Protein AF-A0A1Y1KZ39-F1 (afdb_monomer_lite)

Radius of gyration: 50.08 Å; chains: 1; bounding box: 81×72×145 Å

Organism: Photinus pyralis (NCBI:txid7054)

Foldseek 3Di:
DVVLVVVCPVVCLLQVQFQLLSCLVSVVVCCCPPPPPNVQFKAQDDWDDDPNDTDGQEIEGEADQQSLQQNCQSQVQAANPVVRDGSCCQQQVPDPGSQSSVQQQQPCDCPRHDVHHYHHDPDDDDPRHHHDDDHGAHCCHPDPSRHHDCSSPVVNDDDDDDDDDDDFDDDPPHGPVVVVVVVVVVVVVVVVVCVVVVVVVVVVVVVVVVVVVVVVVVVVPDDDDDDDDDDDDPPDDPDPDPDDPVVVVVVVVVVVD

Structure (mmCIF, N/CA/C/O backbone):
data_AF-A0A1Y1KZ39-F1
#
_entry.id   AF-A0A1Y1KZ39-F1
#
loop_
_atom_site.group_PDB
_atom_site.id
_atom_site.type_symbol
_atom_site.label_atom_id
_atom_site.label_alt_id
_atom_site.label_comp_id
_atom_site.label_asym_id
_atom_site.label_entity_id
_atom_site.label_seq_id
_atom_site.pdbx_PDB_ins_code
_atom_site.Cartn_x
_atom_site.Cartn_y
_atom_site.Cartn_z
_atom_site.occupancy
_atom_site.B_iso_or_equiv
_atom_site.auth_seq_id
_atom_site.auth_comp_id
_atom_site.auth_asym_id
_atom_site.auth_atom_id
_atom_site.pdbx_PDB_model_num
ATOM 1 N N . VAL A 1 1 ? -20.017 -12.036 12.921 1.00 85.50 1 VAL A N 1
ATOM 2 C CA . VAL A 1 1 ? -19.282 -12.811 11.884 1.00 85.50 1 VAL A CA 1
ATOM 3 C C . VAL A 1 1 ? -19.897 -12.681 10.490 1.00 85.50 1 VAL A C 1
ATOM 5 O O . VAL A 1 1 ? -19.183 -12.253 9.597 1.00 85.50 1 VAL A O 1
ATOM 8 N N . GLN A 1 2 ? -21.184 -13.001 10.274 1.00 91.75 2 GLN A N 1
ATOM 9 C CA . GLN A 1 2 ? -21.801 -12.916 8.932 1.00 91.75 2 GLN A CA 1
ATOM 10 C C . GLN A 1 2 ? -21.721 -11.509 8.315 1.00 91.75 2 GLN A C 1
ATOM 12 O O . GLN A 1 2 ? -21.277 -11.380 7.180 1.00 91.75 2 GLN A O 1
ATOM 17 N N . SER A 1 3 ? -22.053 -10.464 9.083 1.00 90.88 3 SER A N 1
ATOM 18 C CA . SER A 1 3 ? -21.951 -9.071 8.623 1.00 90.88 3 SER A CA 1
ATOM 19 C C . SER A 1 3 ? -20.519 -8.702 8.235 1.00 90.88 3 SER A C 1
ATOM 21 O O . SER A 1 3 ? -20.294 -8.242 7.127 1.00 90.88 3 SER A O 1
ATOM 23 N N . LEU A 1 4 ? -19.534 -9.021 9.086 1.00 90.00 4 LEU A N 1
ATOM 24 C CA . LEU A 1 4 ? -18.120 -8.758 8.792 1.00 90.00 4 LEU A CA 1
ATOM 25 C C . LEU A 1 4 ? -17.659 -9.437 7.490 1.00 90.00 4 LEU A C 1
ATOM 27 O O . LEU A 1 4 ? -16.958 -8.828 6.693 1.00 90.00 4 LEU A O 1
ATOM 31 N N . LYS A 1 5 ? -18.083 -10.683 7.241 1.00 91.81 5 LYS A N 1
ATOM 32 C CA . LYS A 1 5 ? -17.772 -11.389 5.989 1.00 91.81 5 LYS A CA 1
ATOM 33 C C . LYS A 1 5 ? -18.361 -10.681 4.763 1.00 91.81 5 LYS A C 1
ATOM 35 O O . LYS A 1 5 ? -17.717 -10.676 3.719 1.00 91.81 5 LYS A O 1
ATOM 40 N N . SER A 1 6 ? -19.566 -10.125 4.887 1.00 91.31 6 SER A N 1
ATOM 41 C CA . SER A 1 6 ? -20.213 -9.355 3.820 1.00 91.31 6 SER A CA 1
ATOM 42 C C . SER A 1 6 ? -19.440 -8.069 3.522 1.00 91.31 6 SER A C 1
ATOM 44 O O . SER A 1 6 ? -19.091 -7.830 2.370 1.00 91.31 6 SER A O 1
ATOM 46 N N . GLU A 1 7 ? -19.094 -7.296 4.556 1.00 89.12 7 GLU A N 1
ATOM 47 C CA . GLU A 1 7 ? -18.364 -6.026 4.407 1.00 89.12 7 GLU A CA 1
ATOM 48 C C . GLU A 1 7 ? -16.944 -6.222 3.856 1.00 89.12 7 GLU A 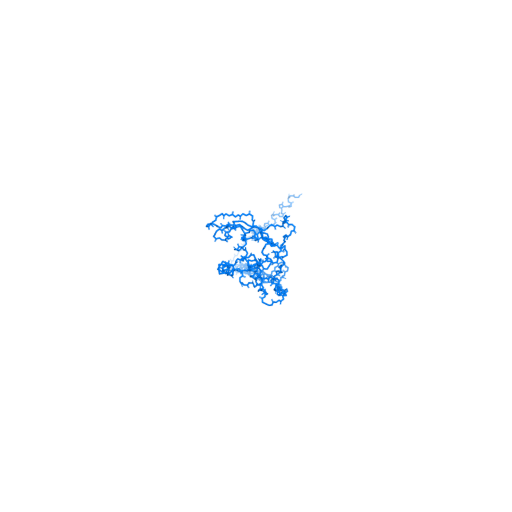C 1
ATOM 50 O O . GLU A 1 7 ? -16.489 -5.473 2.995 1.00 89.12 7 GLU A O 1
ATOM 55 N N . LEU A 1 8 ? -16.252 -7.291 4.270 1.00 91.00 8 LEU A N 1
ATOM 56 C CA . LEU A 1 8 ? -14.929 -7.643 3.740 1.00 91.00 8 LEU A CA 1
ATOM 57 C C . LEU A 1 8 ? -14.970 -8.204 2.306 1.00 91.00 8 LEU A C 1
ATOM 59 O O . LEU A 1 8 ? -13.914 -8.413 1.702 1.00 91.00 8 LEU A O 1
ATOM 63 N N . GLY A 1 9 ? -16.158 -8.426 1.735 1.00 91.38 9 GLY A N 1
ATOM 64 C CA . GLY A 1 9 ? -16.331 -8.882 0.358 1.00 91.38 9 GLY A CA 1
ATOM 65 C C . GLY A 1 9 ? -15.755 -7.899 -0.661 1.00 91.38 9 GLY A C 1
ATOM 66 O O . GLY A 1 9 ? -14.992 -8.310 -1.534 1.00 91.38 9 GLY A O 1
ATOM 67 N N . THR A 1 10 ? -16.047 -6.603 -0.517 1.00 89.50 10 THR A N 1
ATOM 68 C CA . THR A 1 10 ? -15.546 -5.565 -1.431 1.00 89.50 10 THR A CA 1
ATOM 69 C C . THR A 1 10 ? -14.019 -5.440 -1.364 1.00 89.50 10 THR A C 1
ATOM 71 O O . THR A 1 10 ? -13.383 -5.630 -2.404 1.00 89.50 10 THR A O 1
ATOM 74 N N . PRO A 1 11 ? -13.380 -5.253 -0.188 1.00 90.38 11 PRO A N 1
ATOM 75 C CA . PRO A 1 11 ? -11.921 -5.287 -0.081 1.00 90.38 11 PRO A CA 1
ATOM 76 C C . PRO A 1 11 ? -11.300 -6.560 -0.664 1.00 90.38 11 PRO A C 1
ATOM 78 O O . PRO A 1 11 ? -10.315 -6.474 -1.389 1.00 90.38 11 PRO A O 1
ATOM 81 N N . ASN A 1 12 ? -11.898 -7.740 -0.449 1.00 92.50 12 ASN A N 1
ATOM 82 C CA . ASN A 1 12 ? -11.379 -8.994 -1.009 1.00 92.50 12 ASN A CA 1
ATOM 83 C C . ASN A 1 12 ? -11.240 -8.958 -2.538 1.00 92.50 12 ASN A C 1
ATOM 85 O O . ASN A 1 12 ? -10.318 -9.562 -3.074 1.00 92.50 12 ASN A O 1
ATOM 89 N N . THR A 1 13 ? -12.142 -8.275 -3.246 1.00 91.50 13 THR A N 1
ATOM 90 C CA . THR A 1 13 ? -12.046 -8.141 -4.710 1.00 91.50 13 THR A CA 1
ATOM 91 C C . THR A 1 13 ? -10.913 -7.217 -5.153 1.00 91.50 13 THR A C 1
ATOM 93 O O . THR A 1 13 ? -10.387 -7.388 -6.250 1.00 91.50 13 THR A O 1
ATOM 96 N N . LEU A 1 14 ? -10.515 -6.270 -4.299 1.00 91.50 14 LEU A N 1
ATOM 97 C CA . LEU A 1 14 ? -9.507 -5.255 -4.600 1.00 91.50 14 LEU A CA 1
ATOM 98 C C . LEU A 1 14 ? -8.092 -5.721 -4.247 1.00 91.50 14 LEU A C 1
ATOM 100 O O . LEU A 1 14 ? -7.176 -5.526 -5.037 1.00 91.50 14 LEU A O 1
ATOM 104 N N . ILE A 1 15 ? -7.921 -6.344 -3.077 1.00 92.50 15 ILE A N 1
ATOM 105 C CA . ILE A 1 15 ? -6.613 -6.786 -2.555 1.00 92.50 15 ILE A CA 1
ATOM 106 C C . ILE A 1 15 ? -6.412 -8.304 -2.589 1.00 92.50 15 ILE A C 1
ATOM 108 O O . ILE A 1 15 ? -5.402 -8.814 -2.111 1.00 92.50 15 ILE A O 1
ATOM 112 N N . GLY A 1 16 ? -7.366 -9.052 -3.145 1.00 90.81 16 GLY A N 1
ATOM 113 C CA . GLY A 1 16 ? -7.333 -10.514 -3.152 1.00 90.81 16 GLY A CA 1
ATOM 114 C C . GLY A 1 16 ? -6.223 -11.136 -3.999 1.00 90.81 16 GLY A C 1
ATOM 115 O O . GLY A 1 16 ? -5.957 -12.323 -3.826 1.00 90.81 16 GLY A O 1
ATOM 116 N N . SER A 1 17 ? -5.574 -10.371 -4.884 1.00 91.69 17 SER A N 1
ATOM 117 C CA . SER A 1 17 ? -4.454 -10.852 -5.704 1.00 91.69 17 SER A CA 1
ATOM 118 C C . SER A 1 17 ? -3.171 -11.086 -4.899 1.00 91.69 17 SER A C 1
ATOM 120 O O . SER A 1 17 ? -2.376 -11.947 -5.267 1.00 91.69 17 SER A O 1
ATOM 122 N N . CYS A 1 18 ? -2.992 -10.372 -3.780 1.00 95.25 18 CYS A N 1
ATOM 123 C CA . CYS A 1 18 ? -1.837 -10.492 -2.892 1.00 95.25 18 CYS A CA 1
ATOM 124 C C . CYS A 1 18 ? -2.255 -11.113 -1.543 1.00 95.25 18 CYS A C 1
ATOM 126 O O . CYS A 1 18 ? -2.881 -10.440 -0.715 1.00 95.25 18 CYS A O 1
ATOM 128 N N . PRO A 1 19 ? -1.906 -12.391 -1.286 1.00 95.56 19 PRO A N 1
ATOM 129 C CA . PRO A 1 19 ? -2.325 -13.098 -0.077 1.00 95.56 19 PRO A CA 1
ATOM 130 C C . PRO A 1 19 ? -1.829 -12.473 1.235 1.00 95.56 19 PRO A C 1
ATOM 132 O O . PRO A 1 19 ? -2.600 -12.429 2.193 1.00 95.56 19 PRO A O 1
ATOM 135 N N . ALA A 1 20 ? -0.599 -11.944 1.291 1.00 96.38 20 ALA A N 1
ATOM 136 C CA . ALA A 1 20 ? -0.083 -11.240 2.473 1.00 96.38 20 ALA A CA 1
ATOM 137 C C . ALA A 1 20 ? -0.921 -10.003 2.823 1.00 96.38 20 ALA A C 1
ATOM 139 O O . ALA A 1 20 ? -1.386 -9.878 3.956 1.00 96.38 20 ALA A O 1
ATOM 140 N N . CYS A 1 21 ? -1.176 -9.133 1.838 1.00 95.75 21 CYS A N 1
ATOM 141 C CA . CYS A 1 21 ? -2.008 -7.942 2.021 1.00 95.75 21 CYS A CA 1
ATOM 142 C C . CYS A 1 21 ? -3.403 -8.314 2.530 1.00 95.75 21 CYS A C 1
ATOM 144 O O . CYS A 1 21 ? -3.873 -7.795 3.545 1.00 95.75 21 CYS A O 1
ATOM 146 N N . LYS A 1 22 ? -4.041 -9.289 1.872 1.00 95.62 22 LYS A N 1
ATOM 147 C CA . LYS A 1 22 ? -5.338 -9.818 2.293 1.00 95.62 22 LYS A CA 1
ATOM 148 C C . LYS A 1 22 ? -5.300 -10.344 3.727 1.00 95.62 22 LYS A C 1
ATOM 150 O O . LYS A 1 22 ? -6.189 -10.019 4.507 1.00 95.62 22 LYS A O 1
ATOM 155 N N . HIS A 1 23 ? -4.301 -11.146 4.084 1.00 96.19 23 HIS A N 1
ATOM 156 C CA . HIS A 1 23 ? -4.189 -11.711 5.424 1.00 96.19 23 HIS A CA 1
ATOM 157 C C . HIS A 1 23 ? -4.064 -10.619 6.490 1.00 96.19 23 HIS A C 1
ATOM 159 O O . HIS A 1 23 ? -4.842 -10.619 7.440 1.00 96.19 23 HIS A O 1
ATOM 165 N N . ASN A 1 24 ? -3.153 -9.662 6.305 1.00 96.38 24 ASN A N 1
ATOM 166 C CA . ASN A 1 24 ? -2.933 -8.569 7.254 1.00 96.38 24 ASN A CA 1
ATOM 167 C C . ASN A 1 24 ? -4.189 -7.700 7.414 1.00 96.38 24 ASN A C 1
ATOM 169 O O . ASN A 1 24 ? -4.604 -7.393 8.535 1.00 96.38 24 ASN A O 1
ATOM 173 N N . PHE A 1 25 ? -4.834 -7.346 6.299 1.00 95.56 25 PHE A N 1
ATOM 174 C CA . PHE A 1 25 ? -6.040 -6.520 6.303 1.00 95.56 25 PHE A CA 1
ATOM 175 C C . PHE A 1 25 ? -7.189 -7.224 7.034 1.00 95.56 25 PHE A C 1
ATOM 177 O O . PHE A 1 25 ? -7.840 -6.650 7.904 1.00 95.56 25 PHE A O 1
ATOM 184 N N . PHE A 1 26 ? -7.412 -8.505 6.734 1.00 95.19 26 PHE A N 1
ATOM 185 C CA . PHE A 1 26 ? -8.477 -9.289 7.356 1.00 95.19 26 PHE A CA 1
ATOM 186 C C . PHE A 1 26 ? -8.192 -9.545 8.830 1.00 95.19 26 PHE A C 1
ATOM 188 O O . PHE A 1 26 ? -9.093 -9.422 9.656 1.00 95.19 26 PHE A O 1
ATOM 195 N N . ASN A 1 27 ? -6.949 -9.885 9.174 1.00 95.69 27 ASN A N 1
ATOM 196 C CA . ASN A 1 27 ? -6.554 -10.148 10.549 1.00 95.69 27 ASN A CA 1
ATOM 197 C C . ASN A 1 27 ? -6.769 -8.912 11.434 1.00 95.69 27 ASN A C 1
ATOM 199 O O . ASN A 1 27 ? -7.306 -9.056 12.528 1.00 95.69 27 ASN A O 1
ATOM 203 N N . MET A 1 28 ? -6.486 -7.705 10.929 1.00 95.25 28 MET A N 1
ATOM 204 C CA . MET A 1 28 ? -6.756 -6.454 11.645 1.00 95.25 28 MET A CA 1
ATOM 205 C C . MET A 1 28 ? -8.232 -6.335 12.054 1.00 95.25 28 MET A C 1
ATOM 207 O O . MET A 1 28 ? -8.535 -6.16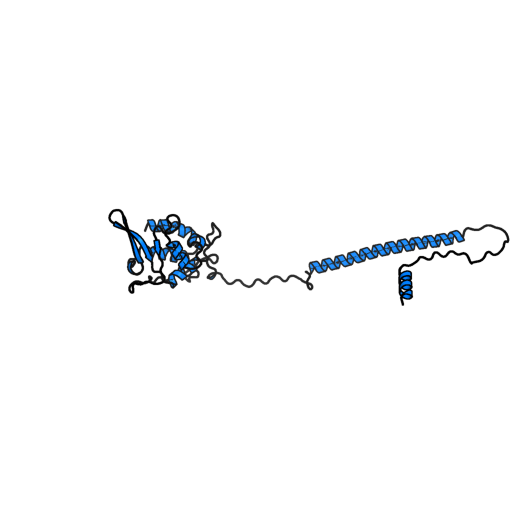8 13.235 1.00 95.25 28 MET A O 1
ATOM 211 N N . PHE A 1 29 ? -9.161 -6.484 11.102 1.00 94.31 29 PHE A N 1
ATOM 212 C CA . PHE A 1 29 ? -10.598 -6.375 11.378 1.00 94.31 29 PHE A CA 1
ATOM 213 C C . PHE A 1 29 ? -11.151 -7.558 12.180 1.00 94.31 29 PHE A C 1
ATOM 215 O O . PHE A 1 29 ? -12.042 -7.382 13.014 1.00 94.31 29 PHE A O 1
ATOM 222 N N . CYS A 1 30 ? -10.624 -8.765 11.970 1.00 94.81 30 CYS A N 1
ATOM 223 C CA . CYS A 1 30 ? -10.997 -9.947 12.742 1.00 94.81 30 CYS A CA 1
ATOM 224 C C . CYS A 1 30 ? -10.603 -9.802 14.213 1.00 94.81 30 CYS A C 1
ATOM 226 O O . CYS A 1 30 ? -11.420 -10.091 15.087 1.00 94.81 30 CYS A O 1
ATOM 228 N N . LYS A 1 31 ? -9.382 -9.333 14.496 1.00 94.94 31 LYS A N 1
ATOM 229 C CA . LYS A 1 31 ? -8.919 -9.075 15.863 1.00 94.94 31 LYS A CA 1
ATOM 230 C C . LYS A 1 31 ? -9.697 -7.928 16.486 1.00 94.94 31 LYS A C 1
ATOM 232 O O . LYS A 1 31 ? -10.235 -8.098 17.573 1.00 94.94 31 LYS A O 1
ATOM 237 N N . PHE A 1 32 ? -9.865 -6.830 15.757 1.00 93.94 32 PHE A N 1
ATOM 238 C CA . PHE A 1 32 ? -10.696 -5.712 16.186 1.00 93.94 32 PHE A CA 1
ATOM 239 C C . PHE A 1 32 ? -12.114 -6.137 16.589 1.00 93.94 32 PHE A C 1
ATOM 241 O O . PHE A 1 32 ? -12.597 -5.720 17.632 1.00 93.94 32 PHE A O 1
ATOM 248 N N . THR A 1 33 ? -12.773 -6.992 15.802 1.00 93.38 33 THR A N 1
ATOM 249 C CA . THR A 1 33 ? -14.194 -7.331 16.011 1.00 93.38 33 THR A CA 1
ATOM 250 C C . THR A 1 33 ? -14.414 -8.486 16.989 1.00 93.38 33 THR A C 1
ATOM 252 O O . THR A 1 33 ? -15.429 -8.514 17.682 1.00 93.38 33 THR A O 1
ATOM 255 N N . CYS A 1 34 ? -13.523 -9.481 16.997 1.00 93.94 34 CYS A N 1
ATOM 256 C CA . CYS A 1 34 ? -13.785 -10.792 17.602 1.00 93.94 34 CYS A CA 1
ATOM 257 C C . CYS A 1 34 ? -12.711 -11.251 18.602 1.00 93.94 34 CYS A C 1
ATOM 259 O O . CYS A 1 34 ? -12.804 -12.382 19.080 1.00 93.94 34 CYS A O 1
ATOM 261 N N . SER A 1 35 ? -11.671 -10.455 18.880 1.00 94.81 35 SER A N 1
ATOM 262 C CA . SER A 1 35 ? -10.648 -10.852 19.855 1.00 94.81 35 SER A CA 1
ATOM 263 C C . SER A 1 35 ? -11.255 -10.958 21.262 1.00 94.81 35 SER A C 1
ATOM 265 O O . SER A 1 35 ? -11.991 -10.053 21.657 1.00 94.81 35 SER A O 1
ATOM 267 N N . PRO A 1 36 ? -10.945 -12.012 22.040 1.00 94.12 36 PRO A N 1
ATOM 268 C CA . PRO A 1 36 ? -11.372 -12.093 23.438 1.00 94.12 36 PRO A CA 1
ATOM 269 C C . PRO A 1 36 ? -10.734 -10.992 24.299 1.00 94.12 36 PRO A C 1
ATOM 271 O O . PRO A 1 36 ? -11.351 -10.527 25.250 1.00 94.12 36 PRO A O 1
ATOM 274 N N . ASP A 1 37 ? -9.547 -10.522 23.910 1.00 93.44 37 ASP A N 1
ATOM 275 C CA . ASP A 1 37 ? -8.765 -9.517 24.635 1.00 93.44 37 ASP A CA 1
ATOM 276 C C . ASP A 1 37 ? -8.964 -8.098 24.068 1.00 93.44 37 ASP A C 1
ATOM 278 O O . ASP A 1 37 ? -8.062 -7.262 24.116 1.00 93.44 37 ASP A O 1
ATOM 282 N N . GLN A 1 38 ? -10.130 -7.823 23.469 1.00 93.94 38 GLN A N 1
ATOM 283 C CA . GLN A 1 38 ? -10.433 -6.552 22.791 1.00 93.94 38 GLN A CA 1
ATOM 284 C C . GLN A 1 38 ? -10.176 -5.324 23.684 1.00 93.94 38 GLN A C 1
ATOM 286 O O . GLN A 1 38 ? -9.669 -4.312 23.208 1.00 93.94 38 GLN A O 1
ATOM 291 N N . SER A 1 39 ? -10.457 -5.428 24.985 1.00 92.19 39 SER A N 1
ATOM 292 C CA . SER A 1 39 ? -10.275 -4.339 25.952 1.00 92.19 39 SER A CA 1
ATOM 293 C C . SER A 1 39 ? -8.819 -3.922 26.180 1.00 92.19 39 SER A C 1
ATOM 295 O O . SER A 1 39 ? -8.592 -2.901 26.814 1.00 92.19 39 SER A O 1
ATOM 297 N N . LEU A 1 40 ? -7.830 -4.695 25.715 1.00 92.31 40 LEU A N 1
ATOM 298 C CA . LEU A 1 40 ? -6.413 -4.340 25.859 1.00 92.31 40 LEU A CA 1
ATOM 299 C C . LEU A 1 40 ? -5.944 -3.321 24.813 1.00 92.31 40 LEU A C 1
ATOM 301 O O . LEU A 1 40 ? -4.968 -2.617 25.056 1.00 92.31 40 LEU A O 1
ATOM 305 N N . PHE A 1 41 ? -6.628 -3.240 23.668 1.00 92.94 41 PHE A N 1
ATOM 306 C CA . PHE A 1 41 ? -6.191 -2.441 22.517 1.00 92.94 41 PHE A CA 1
ATOM 307 C C . PHE A 1 41 ? -7.313 -1.628 21.851 1.00 92.94 41 PHE A C 1
ATOM 309 O O . PHE A 1 41 ? -7.058 -0.943 20.862 1.00 92.94 41 PHE A O 1
ATOM 316 N N . VAL A 1 42 ? -8.548 -1.690 22.357 1.00 94.06 42 VAL A N 1
ATOM 317 C CA . VAL A 1 42 ? -9.685 -0.888 21.877 1.00 94.06 42 VAL A CA 1
ATOM 318 C C . VAL A 1 42 ? -10.292 -0.107 23.032 1.00 94.06 42 VAL A C 1
ATOM 320 O O . VAL A 1 42 ? -10.696 -0.697 24.034 1.00 94.06 42 VAL A O 1
ATOM 323 N N . ASN A 1 43 ? -10.408 1.207 22.866 1.00 92.50 43 ASN A N 1
ATOM 324 C CA . ASN A 1 43 ? -10.989 2.117 23.844 1.00 92.50 43 ASN A CA 1
ATOM 325 C C . ASN A 1 43 ? -12.233 2.803 23.274 1.00 92.50 43 ASN A C 1
ATOM 327 O O . ASN A 1 43 ? -12.159 3.437 22.229 1.00 92.50 43 ASN A O 1
ATOM 331 N N . VAL A 1 44 ? -13.374 2.710 23.954 1.00 93.81 44 VAL A N 1
ATOM 332 C CA . VAL A 1 44 ? -14.614 3.365 23.507 1.00 93.81 44 VAL A CA 1
ATOM 333 C C . VAL A 1 44 ? -14.624 4.815 23.983 1.00 93.81 44 VAL A C 1
ATOM 335 O O . VAL A 1 44 ? -14.570 5.060 25.186 1.00 93.81 44 VAL A O 1
ATOM 338 N N . THR A 1 45 ? -14.725 5.764 23.053 1.00 93.00 45 THR A N 1
ATOM 339 C CA . THR A 1 45 ? -14.684 7.206 23.346 1.00 93.00 45 THR A CA 1
ATOM 340 C C . THR A 1 45 ? -16.066 7.850 23.329 1.00 93.00 45 THR A C 1
ATOM 342 O O . THR A 1 45 ? -16.313 8.759 24.119 1.00 93.00 45 THR A O 1
ATOM 345 N N . ASP A 1 46 ? -16.989 7.351 22.501 1.00 94.69 46 ASP A N 1
ATOM 346 C CA . ASP A 1 46 ? -18.369 7.837 22.455 1.00 94.69 46 ASP A CA 1
ATOM 347 C C . ASP A 1 46 ? -19.387 6.705 22.254 1.00 94.69 46 ASP A C 1
ATOM 349 O O . ASP A 1 46 ? -19.149 5.706 21.558 1.00 94.69 46 ASP A O 1
ATOM 353 N N . ALA A 1 47 ? -20.558 6.874 22.869 1.00 95.25 47 ALA A N 1
ATOM 354 C CA . ALA A 1 47 ? -21.673 5.951 22.740 1.00 95.25 47 ALA A CA 1
ATOM 355 C C . ALA A 1 47 ? -23.027 6.661 22.875 1.00 95.25 47 ALA A C 1
ATOM 357 O O . ALA A 1 47 ? -23.245 7.484 23.762 1.00 95.25 47 ALA A O 1
ATOM 358 N N . ALA A 1 48 ? -23.990 6.254 22.047 1.00 94.00 48 ALA A N 1
ATOM 359 C CA . ALA A 1 48 ? -25.342 6.803 22.021 1.00 94.00 48 ALA A CA 1
ATOM 360 C C . ALA A 1 48 ? -26.403 5.766 22.441 1.00 94.00 48 ALA A C 1
ATOM 362 O O . ALA A 1 48 ? -26.299 4.588 22.086 1.00 94.00 48 ALA A O 1
ATOM 363 N N . PRO A 1 49 ? -27.476 6.166 23.148 1.00 94.81 49 PRO A N 1
ATOM 364 C CA . PRO A 1 49 ? -28.566 5.260 23.490 1.00 94.81 49 PRO A CA 1
ATOM 365 C C . PRO A 1 49 ? -29.375 4.867 22.243 1.00 94.81 49 PRO A C 1
ATOM 367 O O . PRO A 1 49 ? -29.850 5.713 21.486 1.00 94.81 49 PRO A O 1
ATOM 370 N N . LYS A 1 50 ? -29.583 3.564 22.043 1.00 93.12 50 LYS A N 1
ATOM 371 C CA . LYS A 1 50 ? -30.395 2.988 20.964 1.00 93.12 50 LYS A CA 1
ATOM 372 C C . LYS A 1 50 ? -31.122 1.739 21.459 1.00 93.12 50 LYS A C 1
ATOM 374 O O . LYS A 1 50 ? -30.493 0.775 21.884 1.00 93.12 50 LYS A O 1
ATOM 379 N N . ASN A 1 51 ? -32.454 1.736 21.379 1.00 91.56 51 ASN A N 1
ATOM 380 C CA . ASN A 1 51 ? -33.309 0.607 21.784 1.00 91.56 51 ASN A CA 1
ATOM 381 C C . ASN A 1 51 ? -33.013 0.078 23.206 1.00 91.56 51 ASN A C 1
ATOM 383 O O . ASN A 1 51 ? -32.932 -1.130 23.421 1.00 91.56 51 ASN A O 1
ATOM 387 N N . GLY A 1 52 ? -32.799 0.982 24.169 1.00 91.00 52 GLY A N 1
ATOM 388 C CA . GLY A 1 52 ? -32.504 0.620 25.562 1.00 91.00 52 GLY A CA 1
ATOM 389 C C . GLY A 1 52 ? -31.101 0.046 25.802 1.00 91.00 52 GLY A C 1
ATOM 390 O O . GLY A 1 52 ? -30.830 -0.448 26.892 1.00 91.00 52 GLY A O 1
ATOM 391 N N . LYS A 1 53 ? -30.207 0.099 24.807 1.00 94.56 53 LYS A N 1
ATOM 392 C CA . LYS A 1 53 ? -28.788 -0.273 24.913 1.00 94.56 53 LYS A CA 1
ATOM 393 C C . LYS A 1 53 ? -27.901 0.893 24.483 1.00 94.56 53 LYS A C 1
ATOM 395 O O . LYS A 1 53 ? -28.380 1.828 23.847 1.00 94.56 53 LYS A O 1
ATOM 400 N N . LEU A 1 54 ? -26.613 0.828 24.807 1.00 93.50 54 LEU A N 1
ATOM 401 C CA . LEU A 1 54 ? -25.618 1.767 24.289 1.00 93.50 54 LEU A CA 1
ATOM 402 C C . LEU A 1 54 ? -25.053 1.236 22.968 1.00 93.50 54 LEU A C 1
ATOM 404 O O . LEU A 1 54 ? -24.603 0.092 22.889 1.00 93.50 54 LEU A O 1
ATOM 408 N N . LEU A 1 55 ? -25.122 2.060 21.928 1.00 93.81 55 LEU A N 1
ATOM 409 C CA . LEU A 1 55 ? -24.484 1.845 20.638 1.00 93.81 55 LEU A CA 1
ATOM 410 C C . LEU A 1 55 ? -23.183 2.644 20.615 1.00 93.81 55 LEU A C 1
ATOM 412 O O . LEU A 1 55 ? -23.220 3.859 20.772 1.00 93.81 55 LEU A O 1
ATOM 416 N N . VAL A 1 56 ? -22.065 1.973 20.363 1.00 94.38 56 VAL A N 1
ATOM 417 C CA . VAL A 1 56 ? -20.767 2.636 20.192 1.00 94.38 56 VAL A CA 1
ATOM 418 C C . VAL A 1 56 ? -20.778 3.478 18.913 1.00 94.38 56 VAL A C 1
ATOM 420 O O . VAL A 1 56 ? -21.129 2.973 17.842 1.00 94.38 56 VAL A O 1
ATOM 423 N N . THR A 1 57 ? -20.439 4.760 19.035 1.00 94.00 57 THR A N 1
ATOM 424 C CA . THR A 1 57 ? -20.420 5.746 17.940 1.00 94.00 57 THR A CA 1
ATOM 425 C C . THR A 1 57 ? -19.006 6.164 17.556 1.00 94.00 57 THR A C 1
ATOM 427 O O . THR A 1 57 ? -18.779 6.484 16.384 1.00 94.00 57 THR A O 1
ATOM 430 N N . GLU A 1 58 ? -18.071 6.101 18.503 1.00 95.81 58 GLU A N 1
ATOM 431 C CA . GLU A 1 58 ? -16.652 6.378 18.296 1.00 95.81 58 GLU A CA 1
ATOM 432 C C . GLU A 1 58 ? -15.788 5.529 19.234 1.00 95.81 58 GLU A C 1
ATOM 434 O O . GLU A 1 58 ? -16.176 5.224 20.368 1.00 95.81 58 GLU A O 1
ATOM 439 N N . LEU A 1 59 ? -14.625 5.116 18.738 1.00 95.06 59 LEU A N 1
ATOM 440 C CA . LEU A 1 59 ? -13.620 4.406 19.517 1.00 95.06 59 LEU A CA 1
ATOM 441 C C . LEU A 1 59 ? -12.218 4.646 18.960 1.00 95.06 59 LEU A C 1
ATOM 443 O O . LEU A 1 59 ? -12.051 5.014 17.797 1.00 95.06 59 LEU A O 1
ATOM 447 N N . ASP A 1 60 ? -11.223 4.331 19.776 1.00 94.56 60 ASP A N 1
ATOM 448 C CA . ASP A 1 60 ? -9.818 4.301 19.406 1.00 94.56 60 ASP A CA 1
ATOM 449 C C . ASP A 1 60 ? -9.341 2.847 19.335 1.00 94.56 60 ASP A C 1
ATOM 451 O O . ASP A 1 60 ? -9.610 2.042 20.232 1.00 94.56 60 ASP A O 1
ATOM 455 N N . GLN A 1 61 ? -8.610 2.504 18.278 1.00 94.19 61 GLN A N 1
ATOM 456 C CA . GLN A 1 61 ? -7.955 1.214 18.108 1.00 94.19 61 GLN A CA 1
ATOM 457 C C . GLN A 1 61 ? -6.436 1.402 18.079 1.00 94.19 61 GLN A C 1
ATOM 459 O O . GLN A 1 61 ? -5.892 2.076 17.205 1.00 94.19 61 GLN A O 1
ATOM 464 N N . LEU A 1 62 ? -5.742 0.731 18.995 1.00 93.19 62 LEU A N 1
ATOM 465 C CA . LEU A 1 62 ? -4.287 0.727 19.071 1.00 93.19 62 LEU A CA 1
ATOM 466 C C . LEU A 1 62 ? -3.711 -0.313 18.103 1.00 93.19 62 LEU A C 1
ATOM 468 O O . LEU A 1 62 ? -4.018 -1.506 18.180 1.00 93.19 62 LEU A O 1
ATOM 472 N N . ILE A 1 63 ? -2.859 0.150 17.193 1.00 93.31 63 ILE A N 1
ATOM 473 C CA . ILE A 1 63 ? -2.123 -0.662 16.219 1.00 93.31 63 ILE A CA 1
ATOM 474 C C . ILE A 1 63 ? -0.637 -0.363 16.412 1.00 93.31 63 ILE A C 1
ATOM 476 O O . ILE A 1 63 ? -0.259 0.799 16.526 1.00 93.31 63 ILE A O 1
ATOM 480 N N . SER A 1 64 ? 0.208 -1.395 16.462 1.00 93.56 64 SER A N 1
ATOM 481 C CA . SER A 1 64 ? 1.655 -1.189 16.548 1.00 93.56 64 SER A CA 1
ATOM 482 C C . SER A 1 64 ? 2.186 -0.618 15.235 1.00 93.56 64 SER A C 1
ATOM 484 O O . SER A 1 64 ? 1.705 -0.972 14.156 1.00 93.56 64 SER A O 1
ATOM 486 N N . GLU A 1 65 ? 3.213 0.228 15.316 1.00 93.12 65 GLU A N 1
ATOM 487 C CA . GLU A 1 65 ? 3.880 0.788 14.135 1.00 93.12 65 GLU A CA 1
ATOM 488 C C . GLU A 1 65 ? 4.393 -0.317 13.202 1.00 93.12 65 GLU A C 1
ATOM 490 O O . GLU A 1 65 ? 4.221 -0.236 11.985 1.00 93.12 65 GLU A O 1
ATOM 495 N N . GLU A 1 66 ? 4.945 -1.395 13.768 1.00 94.56 66 GLU A N 1
ATOM 496 C CA . GLU A 1 66 ? 5.404 -2.557 13.004 1.00 94.56 66 GLU A CA 1
ATOM 497 C C . GLU A 1 66 ? 4.264 -3.188 12.196 1.00 94.56 66 GLU A C 1
ATOM 499 O O . GLU A 1 66 ? 4.404 -3.410 10.990 1.00 94.56 66 GLU A O 1
ATOM 504 N N . TYR A 1 67 ? 3.112 -3.439 12.830 1.00 95.81 67 TYR A N 1
ATOM 505 C CA . TYR A 1 67 ? 1.972 -4.045 12.151 1.00 95.81 67 TYR A CA 1
ATOM 506 C C . TYR A 1 67 ? 1.352 -3.102 11.118 1.00 95.81 67 TYR A C 1
ATOM 508 O O . TYR A 1 67 ? 1.040 -3.534 10.008 1.00 95.81 67 TYR A O 1
ATOM 516 N N . GLY A 1 68 ? 1.194 -1.820 11.456 1.00 94.94 68 GLY A N 1
ATOM 517 C CA . GLY A 1 68 ? 0.659 -0.799 10.555 1.00 94.94 68 GLY A CA 1
ATOM 518 C C . GLY A 1 68 ? 1.524 -0.628 9.307 1.00 94.94 68 GLY A C 1
ATOM 519 O O . GLY A 1 68 ? 1.018 -0.719 8.184 1.00 94.94 68 GLY A O 1
ATOM 520 N N . THR A 1 69 ? 2.835 -0.478 9.496 1.00 95.56 69 THR A N 1
ATOM 521 C CA . THR A 1 69 ? 3.812 -0.368 8.406 1.00 95.56 69 THR A CA 1
ATOM 522 C C . THR A 1 69 ? 3.829 -1.634 7.560 1.00 95.56 69 THR A C 1
ATOM 524 O O . THR A 1 69 ? 3.727 -1.556 6.338 1.00 95.56 69 THR A O 1
ATOM 527 N N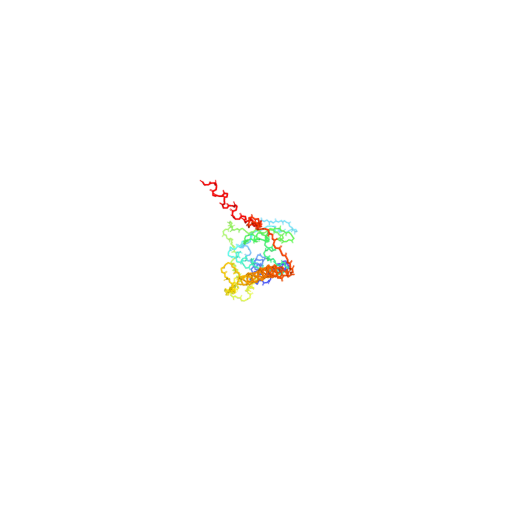 . GLY A 1 70 ? 3.869 -2.816 8.184 1.00 95.50 70 GLY A N 1
ATOM 528 C CA . GLY A 1 70 ? 3.850 -4.089 7.464 1.00 95.50 70 GLY A CA 1
ATOM 529 C C . GLY A 1 70 ? 2.561 -4.318 6.669 1.00 95.50 70 GLY A C 1
ATOM 530 O O . GLY A 1 70 ? 2.615 -4.799 5.535 1.00 95.50 70 GLY A O 1
ATOM 531 N N . LEU A 1 71 ? 1.404 -3.923 7.212 1.00 95.75 71 LEU A N 1
ATOM 532 C CA . LEU A 1 71 ? 0.127 -3.932 6.496 1.00 95.75 71 LEU A CA 1
ATOM 533 C C . LEU A 1 71 ? 0.200 -3.029 5.259 1.00 95.75 71 LEU A C 1
ATOM 535 O O . LEU A 1 71 ? -0.065 -3.502 4.153 1.00 95.75 71 LEU A O 1
ATOM 539 N N . TYR A 1 72 ? 0.603 -1.769 5.425 1.00 95.62 72 TYR A N 1
ATOM 540 C CA . TYR A 1 72 ? 0.712 -0.821 4.318 1.00 95.62 72 TYR A CA 1
ATOM 541 C C . TYR A 1 72 ? 1.701 -1.301 3.247 1.00 95.62 72 TYR A C 1
ATOM 543 O O . TYR A 1 72 ? 1.356 -1.372 2.066 1.00 95.62 72 TYR A O 1
ATOM 551 N N . ASP A 1 73 ? 2.899 -1.723 3.647 1.00 95.38 73 ASP A N 1
ATOM 552 C CA . ASP A 1 73 ? 3.948 -2.181 2.738 1.00 95.38 73 ASP A CA 1
ATOM 553 C C . ASP A 1 73 ? 3.562 -3.439 1.967 1.00 95.38 73 ASP A C 1
ATOM 555 O O . ASP A 1 73 ? 3.923 -3.575 0.796 1.00 95.38 73 ASP A O 1
ATOM 559 N N . SER A 1 74 ? 2.789 -4.334 2.585 1.00 95.19 74 SER A N 1
ATOM 560 C CA . SER A 1 74 ? 2.267 -5.517 1.902 1.00 95.19 74 SER A CA 1
ATOM 561 C C . SER A 1 74 ? 1.227 -5.182 0.826 1.00 95.19 74 SER A C 1
ATOM 563 O O . SER A 1 74 ? 1.048 -5.970 -0.100 1.00 95.19 74 SER A O 1
ATOM 565 N N . CYS A 1 75 ? 0.570 -4.021 0.917 1.00 94.31 75 CYS A N 1
ATOM 566 C CA . CYS A 1 75 ? -0.548 -3.625 0.061 1.00 94.31 75 CYS A CA 1
ATOM 567 C C . CYS A 1 75 ? -0.217 -2.509 -0.951 1.00 94.31 75 CYS A C 1
ATOM 569 O O . CYS A 1 75 ? -0.905 -2.386 -1.964 1.00 94.31 75 CYS A O 1
ATOM 571 N N . LYS A 1 76 ? 0.820 -1.691 -0.716 1.00 93.50 76 LYS A N 1
ATOM 572 C CA . LYS A 1 76 ? 1.081 -0.440 -1.464 1.00 93.50 76 LYS A CA 1
ATOM 573 C C . LYS A 1 76 ? 1.310 -0.592 -2.970 1.00 93.50 76 LYS A C 1
ATOM 575 O O . LYS A 1 76 ? 1.008 0.334 -3.726 1.00 93.50 76 LYS A O 1
ATOM 580 N N . GLU A 1 77 ? 1.830 -1.738 -3.409 1.00 93.31 77 GLU A N 1
ATOM 581 C CA . GLU A 1 77 ? 2.094 -2.030 -4.827 1.00 93.31 77 GLU A CA 1
ATOM 582 C C . GLU A 1 77 ? 1.036 -2.935 -5.475 1.00 93.31 77 GLU A C 1
ATOM 584 O O . GLU A 1 77 ? 1.080 -3.137 -6.688 1.00 93.31 77 GLU A O 1
ATOM 589 N N . VAL A 1 78 ? 0.045 -3.408 -4.710 1.00 93.88 78 VAL A N 1
ATOM 590 C CA . VAL A 1 78 ? -1.019 -4.285 -5.216 1.00 93.88 78 VAL A CA 1
ATOM 591 C C . VAL A 1 78 ? -1.835 -3.559 -6.281 1.00 93.88 78 VAL A C 1
ATOM 593 O O . VAL A 1 78 ? -2.322 -2.443 -6.065 1.00 93.88 78 VAL A O 1
ATOM 596 N N . LYS A 1 79 ? -2.002 -4.193 -7.441 1.00 91.69 79 LYS A N 1
ATOM 597 C CA . LYS A 1 79 ? -2.726 -3.643 -8.586 1.00 91.69 79 LYS A CA 1
ATOM 598 C C . LYS A 1 79 ? -4.136 -4.202 -8.655 1.00 91.69 79 LYS A C 1
ATOM 600 O O . LYS A 1 79 ? -4.355 -5.409 -8.630 1.00 91.69 79 LYS A O 1
ATOM 605 N N . PHE A 1 80 ? -5.105 -3.314 -8.847 1.00 90.00 80 PHE A N 1
ATOM 606 C CA . PHE A 1 80 ? -6.458 -3.721 -9.187 1.00 90.00 80 PHE A CA 1
ATOM 607 C C . PHE A 1 80 ? -6.605 -3.813 -10.710 1.00 90.00 80 PHE A C 1
ATOM 609 O O . PHE A 1 80 ? -6.710 -2.800 -11.407 1.00 90.00 80 PHE A O 1
ATOM 616 N N . GLY A 1 81 ? -6.625 -5.043 -11.234 1.00 81.25 81 GLY A N 1
ATOM 617 C CA . GLY A 1 81 ? -6.623 -5.310 -12.678 1.00 81.25 81 GLY A CA 1
ATOM 618 C C . GLY A 1 81 ? -7.780 -4.667 -13.454 1.00 81.25 81 GLY A C 1
ATOM 619 O O . GLY A 1 81 ? -7.596 -4.292 -14.607 1.00 81.25 81 GLY A O 1
ATOM 620 N N . GLY A 1 82 ? -8.945 -4.469 -12.825 1.00 81.94 82 GLY A N 1
ATOM 621 C CA . GLY A 1 82 ? -10.116 -3.868 -13.477 1.00 81.94 82 GLY A CA 1
ATOM 622 C C . GLY A 1 82 ? -9.967 -2.380 -13.819 1.00 81.94 82 GLY A C 1
ATOM 623 O O . GLY A 1 82 ? -10.593 -1.917 -14.768 1.00 81.94 82 GLY A O 1
ATOM 624 N N . ALA A 1 83 ? -9.137 -1.638 -13.079 1.00 82.38 83 ALA A N 1
ATOM 625 C CA . ALA A 1 83 ? -8.924 -0.199 -13.284 1.00 82.38 83 ALA A CA 1
ATOM 626 C C . ALA A 1 83 ? -7.469 0.165 -13.623 1.00 82.38 83 ALA A C 1
ATOM 628 O O . ALA A 1 83 ? -7.166 1.337 -13.837 1.00 82.38 83 ALA A O 1
ATOM 629 N N . ASN A 1 84 ? -6.561 -0.820 -13.648 1.00 84.75 84 ASN A N 1
ATOM 630 C CA . ASN A 1 84 ? -5.114 -0.620 -13.794 1.00 84.75 84 ASN A CA 1
ATOM 631 C C . ASN A 1 84 ? -4.533 0.413 -12.795 1.00 84.75 84 ASN A C 1
ATOM 633 O O . ASN A 1 84 ? -3.532 1.077 -13.068 1.00 84.75 84 ASN A O 1
ATOM 637 N N . SER A 1 85 ? -5.173 0.560 -11.633 1.00 89.56 85 SER A N 1
ATOM 638 C CA . SER A 1 85 ? -4.770 1.452 -10.542 1.00 89.56 85 SER A CA 1
ATOM 639 C C . SER A 1 85 ? -4.227 0.647 -9.361 1.00 89.56 85 SER A C 1
ATOM 641 O O . SER A 1 85 ? -4.316 -0.586 -9.337 1.00 89.56 85 SER A O 1
ATOM 643 N N . ARG A 1 86 ? -3.633 1.317 -8.366 1.00 91.81 86 ARG A N 1
ATOM 644 C CA . ARG A 1 86 ? -3.244 0.637 -7.125 1.00 91.81 86 ARG A CA 1
ATOM 645 C C . ARG A 1 86 ? -4.503 0.364 -6.308 1.00 91.81 86 ARG A C 1
ATOM 647 O O . ARG A 1 86 ? -5.381 1.220 -6.218 1.00 91.81 86 ARG A O 1
ATOM 654 N N . ALA A 1 87 ? -4.587 -0.804 -5.682 1.00 91.12 87 ALA A N 1
ATOM 655 C CA . ALA A 1 87 ? -5.699 -1.131 -4.793 1.00 91.12 87 ALA A CA 1
ATOM 656 C C . ALA A 1 87 ? -5.790 -0.121 -3.635 1.00 91.12 87 ALA A C 1
ATOM 658 O O . ALA A 1 87 ? -6.886 0.301 -3.271 1.00 91.12 87 ALA A O 1
ATOM 659 N N . MET A 1 88 ? -4.639 0.347 -3.138 1.00 90.50 88 MET A N 1
ATOM 660 C CA . MET A 1 88 ? -4.537 1.382 -2.103 1.00 90.50 88 MET A CA 1
ATOM 661 C C . MET A 1 88 ? -5.184 2.721 -2.465 1.00 90.50 88 MET A C 1
ATOM 663 O O . MET A 1 88 ? -5.637 3.428 -1.567 1.00 90.50 88 MET A O 1
ATOM 667 N N . ASP A 1 89 ? -5.301 3.059 -3.748 1.00 90.19 89 ASP A N 1
ATOM 668 C CA . ASP A 1 89 ? -5.999 4.282 -4.159 1.00 90.19 89 ASP A CA 1
ATOM 669 C C . ASP A 1 89 ? -7.505 4.181 -3.865 1.00 90.19 89 ASP A C 1
ATOM 671 O O . ASP A 1 89 ? -8.153 5.180 -3.561 1.00 90.19 89 ASP A O 1
ATOM 675 N N . LEU A 1 90 ? -8.051 2.961 -3.903 1.00 88.06 90 LEU A N 1
ATOM 676 C CA . LEU A 1 90 ? -9.464 2.671 -3.666 1.00 88.06 90 LEU A CA 1
ATOM 677 C C . LEU A 1 90 ? -9.757 2.392 -2.188 1.00 88.06 90 LEU A C 1
ATOM 679 O O . LEU A 1 90 ? -10.745 2.898 -1.663 1.00 88.06 90 LEU A O 1
ATOM 683 N N . ILE A 1 91 ? -8.910 1.606 -1.512 1.00 87.81 91 ILE A N 1
ATOM 684 C CA . ILE A 1 91 ? -9.140 1.207 -0.109 1.00 87.81 91 ILE A CA 1
ATOM 685 C C . ILE A 1 91 ? -8.496 2.134 0.923 1.00 87.81 91 ILE A C 1
ATOM 687 O O . ILE A 1 91 ? -8.900 2.120 2.077 1.00 87.81 91 ILE A O 1
ATOM 691 N N . GLY A 1 92 ? -7.490 2.915 0.531 1.00 85.06 92 GLY A N 1
ATOM 692 C CA . GLY A 1 92 ? -6.760 3.831 1.409 1.00 85.06 92 GLY A CA 1
ATOM 693 C C . GLY A 1 92 ? -6.856 5.291 0.973 1.00 85.06 92 GLY A C 1
ATOM 694 O O . GLY A 1 92 ? -6.145 6.127 1.520 1.00 85.06 92 GLY A O 1
ATOM 695 N N . GLY A 1 93 ? -7.673 5.609 -0.037 1.00 84.94 93 GLY A N 1
ATOM 696 C CA . GLY A 1 93 ? -7.862 6.979 -0.522 1.00 84.94 93 GLY A CA 1
ATOM 697 C C . GLY A 1 93 ? -6.588 7.653 -1.043 1.00 84.94 93 GLY A C 1
ATOM 698 O O . GLY A 1 93 ? -6.465 8.872 -0.941 1.00 84.94 93 GLY A O 1
ATOM 699 N N . GLY A 1 94 ? -5.624 6.879 -1.558 1.00 82.94 94 GLY A N 1
ATOM 700 C CA . GLY A 1 94 ? -4.332 7.400 -2.027 1.00 82.94 94 GLY A CA 1
ATOM 701 C C . GLY A 1 94 ? -3.328 7.689 -0.904 1.00 82.94 94 GLY A C 1
ATOM 702 O O . GLY A 1 94 ? -2.415 8.499 -1.084 1.00 82.94 94 GLY A O 1
ATOM 703 N N . ALA A 1 95 ? -3.502 7.050 0.256 1.00 90.50 95 ALA A N 1
ATOM 704 C CA . ALA A 1 95 ? -2.564 7.101 1.369 1.00 90.50 95 ALA A CA 1
ATOM 705 C C . ALA A 1 95 ? -1.131 6.763 0.934 1.00 90.50 95 ALA A C 1
ATOM 707 O O . ALA A 1 95 ? -0.897 5.778 0.233 1.00 90.50 95 ALA A O 1
ATOM 708 N N . LYS A 1 96 ? -0.170 7.574 1.391 1.00 90.88 96 LYS A N 1
ATOM 709 C CA . LYS A 1 96 ? 1.272 7.350 1.165 1.00 90.88 96 LYS A CA 1
ATOM 710 C C . LYS A 1 96 ? 1.969 6.643 2.321 1.00 90.88 96 LYS A C 1
ATOM 712 O O . LYS A 1 96 ? 3.140 6.289 2.195 1.00 90.88 96 LYS A O 1
ATOM 717 N N . ASP A 1 97 ? 1.252 6.480 3.420 1.00 92.94 97 ASP A N 1
ATOM 718 C CA . ASP A 1 97 ? 1.750 5.943 4.671 1.00 92.94 97 ASP A CA 1
ATOM 719 C C . ASP A 1 97 ? 0.624 5.214 5.418 1.00 92.94 97 ASP A C 1
ATOM 721 O O . ASP A 1 97 ? -0.566 5.445 5.155 1.00 92.94 97 ASP A O 1
ATOM 725 N N . TYR A 1 98 ? 0.993 4.344 6.357 1.00 94.06 98 TYR A N 1
ATOM 726 C CA . TYR A 1 98 ? 0.043 3.524 7.094 1.00 94.06 98 TYR A CA 1
ATOM 727 C C . TYR A 1 98 ? -0.916 4.362 7.945 1.00 94.06 98 TYR A C 1
ATOM 729 O O . TYR A 1 98 ? -2.101 4.033 7.994 1.00 94.06 98 TYR A O 1
ATOM 737 N N . HIS A 1 99 ? -0.471 5.483 8.526 1.00 93.56 99 HIS A N 1
ATOM 738 C CA . HIS A 1 99 ? -1.347 6.376 9.292 1.00 93.56 99 HIS A CA 1
ATOM 739 C C . HIS A 1 99 ? -2.483 6.938 8.439 1.00 93.56 99 HIS A C 1
ATOM 741 O O . HIS A 1 99 ? -3.643 6.939 8.847 1.00 93.56 99 HIS A O 1
ATOM 747 N N . GLN A 1 100 ? -2.164 7.389 7.224 1.00 93.56 100 GLN A N 1
ATOM 748 C CA . GLN A 1 100 ? -3.158 7.935 6.297 1.00 93.56 100 GLN A CA 1
ATOM 749 C C . GLN A 1 100 ? -4.137 6.854 5.835 1.00 93.56 100 GLN A C 1
ATOM 751 O O . GLN A 1 100 ? -5.333 7.118 5.722 1.00 93.56 100 GLN A O 1
ATOM 756 N N . MET A 1 101 ? -3.638 5.635 5.609 1.00 93.69 101 MET A N 1
ATOM 757 C CA . MET A 1 101 ? -4.464 4.485 5.250 1.00 93.69 101 MET A CA 1
ATOM 758 C C . MET A 1 101 ? -5.434 4.136 6.381 1.00 93.69 101 MET A C 1
ATOM 760 O O . MET A 1 101 ? -6.633 4.027 6.138 1.00 93.69 101 MET A O 1
ATOM 764 N N . LEU A 1 102 ? -4.932 3.975 7.608 1.00 94.06 102 LEU A N 1
ATOM 765 C CA . LEU A 1 102 ? -5.754 3.639 8.769 1.00 94.06 102 LEU A CA 1
ATOM 766 C C . LEU A 1 102 ? -6.779 4.738 9.052 1.00 94.06 102 LEU A C 1
ATOM 768 O O . LEU A 1 102 ? -7.955 4.443 9.237 1.00 94.06 102 LEU A O 1
ATOM 772 N N . LYS A 1 103 ? -6.376 6.010 8.966 1.00 93.31 103 LYS A N 1
ATOM 773 C CA . LYS A 1 103 ? -7.298 7.143 9.073 1.00 93.31 103 LYS A CA 1
ATOM 774 C C . LYS A 1 103 ? -8.422 7.064 8.041 1.00 93.31 103 LYS A C 1
ATOM 776 O O . LYS A 1 103 ? -9.584 7.196 8.399 1.00 93.31 103 LYS A O 1
ATOM 781 N N . PHE A 1 104 ? -8.104 6.796 6.775 1.00 92.44 104 PHE A N 1
ATOM 782 C CA . PHE A 1 104 ? -9.127 6.654 5.739 1.00 92.44 104 PHE A CA 1
ATOM 783 C C . PHE A 1 104 ? -10.093 5.494 6.023 1.00 92.44 104 PHE A C 1
ATOM 785 O O . PHE A 1 104 ? -11.295 5.634 5.798 1.00 92.44 104 PHE A O 1
ATOM 792 N N . LEU A 1 105 ? -9.574 4.367 6.520 1.00 92.12 105 LEU A N 1
ATOM 793 C CA . LEU A 1 105 ? -10.377 3.199 6.884 1.00 92.12 105 LEU A CA 1
ATOM 794 C C . LEU A 1 105 ? -11.271 3.454 8.100 1.00 92.12 105 LEU A C 1
ATOM 796 O O . LEU A 1 105 ? -12.357 2.885 8.159 1.00 92.12 105 LEU A O 1
ATOM 800 N N . GLY A 1 106 ? -10.821 4.278 9.047 1.00 92.62 106 GLY A N 1
ATOM 801 C CA . GLY A 1 106 ? -11.540 4.590 10.279 1.00 92.62 106 GLY A CA 1
ATOM 802 C C . GLY A 1 106 ? -12.483 5.790 10.195 1.00 92.62 106 GLY A C 1
ATOM 803 O O . GLY A 1 106 ? -13.446 5.862 10.960 1.00 92.62 106 GLY A O 1
ATOM 804 N N . ASP A 1 107 ? -12.268 6.695 9.238 1.00 92.44 107 ASP A N 1
ATOM 805 C CA . ASP A 1 107 ? -13.129 7.854 9.015 1.00 92.44 107 ASP A CA 1
ATOM 806 C C . ASP A 1 107 ? -14.561 7.413 8.686 1.00 92.44 107 ASP A C 1
ATOM 808 O O . ASP A 1 107 ? -14.825 6.676 7.724 1.00 92.44 107 ASP A O 1
ATOM 812 N N . LYS A 1 108 ? -15.518 7.922 9.466 1.00 89.19 108 LYS A N 1
ATOM 813 C CA . LYS A 1 108 ? -16.939 7.629 9.288 1.00 89.19 108 LYS A CA 1
ATOM 814 C C . LYS A 1 108 ? -17.432 8.121 7.926 1.00 89.19 108 LYS A C 1
ATOM 816 O O . LYS A 1 108 ? -17.665 9.314 7.716 1.00 89.19 108 LYS A O 1
ATOM 821 N N . LYS A 1 109 ? -17.672 7.188 7.004 1.00 85.44 109 LYS A N 1
ATOM 822 C CA . LYS A 1 109 ? -18.197 7.457 5.658 1.00 85.44 109 LYS A CA 1
ATOM 823 C C . LYS A 1 109 ? -19.227 6.386 5.295 1.00 85.44 109 LYS A C 1
ATOM 825 O O . LYS A 1 109 ? -18.841 5.349 4.762 1.00 85.44 109 LYS A O 1
ATOM 830 N N . PRO A 1 110 ? -20.534 6.646 5.497 1.00 67.81 110 PRO A N 1
ATOM 831 C CA . PRO A 1 110 ? -21.595 5.634 5.406 1.00 67.81 110 PRO A CA 1
ATOM 832 C C . PRO A 1 110 ? -21.702 4.852 4.086 1.00 67.81 110 PRO A C 1
ATOM 834 O O . PRO A 1 110 ? -22.400 3.847 4.047 1.00 67.81 110 PRO A O 1
ATOM 837 N N . LEU A 1 111 ? -21.072 5.325 3.005 1.00 67.50 111 LEU A N 1
ATOM 838 C CA . LEU A 1 111 ? -21.150 4.718 1.672 1.00 67.50 111 LEU A CA 1
ATOM 839 C C . LEU A 1 111 ? -19.853 4.039 1.204 1.00 67.50 111 LEU A C 1
ATOM 841 O O . LEU A 1 111 ? -19.918 3.201 0.313 1.00 67.50 111 LEU A O 1
ATOM 845 N N . VAL A 1 112 ? -18.684 4.426 1.730 1.00 69.06 112 VAL A N 1
ATOM 846 C CA . VAL A 1 112 ? -17.372 4.022 1.164 1.00 69.06 112 VAL A CA 1
ATOM 847 C C . VAL A 1 112 ? -16.320 3.711 2.239 1.00 69.06 112 VAL A C 1
ATOM 849 O O . VAL A 1 112 ? -15.246 3.221 1.916 1.00 69.06 112 VAL A O 1
ATOM 852 N N . GLY A 1 113 ? -16.593 3.999 3.512 1.00 76.38 113 GLY A N 1
ATOM 853 C CA . GLY A 1 113 ? -15.636 3.827 4.607 1.00 76.38 113 GLY A CA 1
ATOM 854 C C . GLY A 1 113 ? -16.297 3.246 5.848 1.00 76.38 113 GLY A C 1
ATOM 855 O O . GLY A 1 113 ? -17.203 2.418 5.747 1.00 76.38 113 GLY A O 1
ATOM 856 N N . SER A 1 114 ? -15.848 3.675 7.025 1.00 88.12 114 SER A N 1
ATOM 857 C CA . SER A 1 114 ? -16.317 3.089 8.277 1.00 88.12 114 SER A CA 1
ATOM 858 C C . SER A 1 114 ? -17.778 3.464 8.589 1.00 88.12 114 SER A C 1
ATOM 860 O O . SER A 1 114 ? -18.181 4.617 8.379 1.00 88.12 114 SER A O 1
ATOM 862 N N . PRO A 1 115 ? -18.595 2.538 9.132 1.00 89.12 115 PRO A N 1
ATOM 863 C CA . PRO A 1 115 ? -19.964 2.832 9.570 1.00 89.12 115 PRO A CA 1
ATOM 864 C C . PRO A 1 115 ? -20.038 3.772 10.790 1.00 89.12 115 PRO A C 1
ATOM 866 O O . PRO A 1 115 ? -21.050 4.447 10.998 1.00 89.12 115 PRO A O 1
ATOM 869 N N . PHE A 1 116 ? -18.977 3.829 11.592 1.00 92.50 116 PHE A N 1
ATOM 870 C CA . PHE A 1 116 ? -18.811 4.695 12.763 1.00 92.50 116 PHE A CA 1
ATOM 871 C C . PHE A 1 116 ? -17.345 5.138 12.859 1.00 92.50 116 PHE A C 1
ATOM 873 O O . PHE A 1 116 ? -16.508 4.615 12.131 1.00 92.50 116 PHE A O 1
ATOM 880 N N . GLN A 1 117 ? -17.017 6.121 13.690 1.00 95.44 117 GLN A N 1
ATOM 881 C CA . GLN A 1 117 ? -15.655 6.657 13.703 1.00 95.44 117 GLN A CA 1
ATOM 882 C C . GLN A 1 117 ? -14.701 5.704 14.445 1.00 95.44 117 GLN A C 1
ATOM 884 O O . GLN A 1 117 ? -14.998 5.270 15.558 1.00 95.44 117 GLN A O 1
ATOM 889 N N . ILE A 1 118 ? -13.572 5.369 13.819 1.00 95.81 118 ILE A N 1
ATOM 890 C CA . ILE A 1 118 ? -12.476 4.599 14.422 1.00 95.81 118 ILE A CA 1
ATOM 891 C C . ILE A 1 118 ? -11.214 5.447 14.316 1.00 95.81 118 ILE A C 1
ATOM 893 O O . ILE A 1 118 ? -10.768 5.767 13.214 1.00 95.81 118 ILE A O 1
ATOM 897 N N . ASN A 1 119 ? -10.625 5.802 15.449 1.00 95.06 119 ASN A N 1
ATOM 898 C CA . ASN A 1 119 ? -9.373 6.543 15.480 1.00 95.06 119 ASN A CA 1
ATOM 899 C C . ASN A 1 119 ? -8.195 5.595 15.706 1.00 95.06 119 ASN A C 1
ATOM 901 O O . ASN A 1 119 ? -8.310 4.587 16.400 1.00 95.06 119 ASN A O 1
ATOM 905 N N . TYR A 1 120 ? -7.042 5.952 15.145 1.00 93.88 120 TYR A N 1
ATOM 906 C CA . TYR A 1 120 ? -5.793 5.201 15.277 1.00 93.88 120 TYR A CA 1
ATOM 907 C C . TYR A 1 120 ? -4.712 6.120 15.858 1.00 93.88 120 TYR A C 1
ATOM 909 O O . TYR A 1 120 ? -3.919 6.679 15.095 1.00 93.88 120 TYR A O 1
ATOM 917 N N . PRO A 1 121 ? -4.724 6.373 17.179 1.00 90.81 121 PRO A N 1
ATOM 918 C CA . PRO A 1 121 ? -3.756 7.262 17.806 1.00 90.81 121 PRO A CA 1
ATOM 919 C C . PRO A 1 121 ? -2.362 6.617 17.872 1.00 90.81 121 PRO A C 1
ATOM 921 O O . PRO A 1 121 ? -2.231 5.411 18.075 1.00 90.81 121 PRO A O 1
ATOM 924 N N . GLU A 1 122 ? -1.319 7.435 17.721 1.00 81.69 122 GLU A N 1
ATOM 925 C CA . GLU A 1 122 ? 0.091 7.017 17.845 1.00 81.69 122 GLU A CA 1
ATOM 926 C C . GLU A 1 122 ? 0.513 6.777 19.298 1.00 81.69 122 GLU A C 1
ATOM 928 O O . GLU A 1 122 ? 1.333 5.908 19.586 1.00 81.69 122 GLU A O 1
ATOM 933 N N . SER A 1 123 ? -0.048 7.555 20.223 1.00 75.62 123 SER A N 1
ATOM 934 C CA . SER A 1 123 ? 0.231 7.471 21.651 1.00 75.62 123 SER A CA 1
ATOM 935 C C . SER A 1 123 ? -1.065 7.317 22.434 1.00 75.62 123 SER A C 1
ATOM 937 O O . SER A 1 123 ? -2.125 7.788 22.020 1.00 75.62 123 SER A O 1
ATOM 939 N N . TYR A 1 124 ? -0.981 6.629 23.571 1.00 73.50 124 TYR A N 1
ATOM 940 C CA . TYR A 1 124 ? -2.135 6.362 24.414 1.00 73.50 124 TYR A CA 1
ATOM 941 C C . TYR A 1 124 ? -1.855 6.721 25.867 1.00 73.50 124 TYR A C 1
ATOM 943 O O . TYR A 1 124 ? -0.761 6.485 26.376 1.00 73.50 124 TYR A O 1
ATOM 951 N N . GLU A 1 125 ? -2.848 7.311 26.528 1.00 70.69 125 GLU A N 1
ATOM 952 C CA . GLU A 1 125 ? -2.684 7.853 27.878 1.00 70.69 125 GLU A CA 1
ATOM 953 C C . GLU A 1 125 ? -2.736 6.776 28.968 1.00 70.69 125 GLU A C 1
ATOM 955 O O . GLU A 1 125 ? -2.184 6.975 30.051 1.00 70.69 125 GLU A O 1
ATOM 960 N N . GLN A 1 126 ? -3.386 5.631 28.720 1.00 77.06 126 GLN A N 1
ATOM 961 C CA . GLN A 1 126 ? -3.592 4.634 29.773 1.00 77.06 126 GLN A CA 1
ATOM 962 C C . GLN A 1 126 ? -2.447 3.607 29.786 1.00 77.06 126 GLN A C 1
ATOM 964 O O . GLN A 1 126 ? -2.257 2.898 28.797 1.00 77.06 126 GLN A O 1
ATOM 969 N N . PRO A 1 127 ? -1.724 3.443 30.912 1.00 72.69 127 PRO A N 1
ATOM 970 C CA . PRO A 1 127 ? -0.519 2.607 30.979 1.00 72.69 127 PRO A CA 1
ATOM 971 C C . PRO A 1 127 ? -0.749 1.108 30.748 1.00 72.69 127 PRO A C 1
ATOM 973 O O . PRO A 1 127 ? 0.201 0.376 30.488 1.00 72.69 127 PRO A O 1
ATOM 976 N N . SER A 1 128 ? -1.983 0.629 30.924 1.00 81.56 128 SER A N 1
ATOM 977 C CA . SER A 1 128 ? -2.337 -0.794 30.857 1.00 81.56 128 SER A CA 1
ATOM 978 C C . SER A 1 128 ? -2.819 -1.253 29.484 1.00 81.56 128 SER A C 1
ATOM 980 O O . SER A 1 128 ? -3.026 -2.450 29.295 1.00 81.56 128 SER A O 1
ATOM 982 N N . MET A 1 129 ? -3.049 -0.324 28.554 1.00 86.12 129 MET A N 1
ATOM 983 C CA . MET A 1 129 ? -3.462 -0.642 27.192 1.00 86.12 129 MET A CA 1
ATOM 984 C C . MET A 1 129 ? -2.276 -0.511 26.250 1.00 86.12 129 MET A C 1
ATOM 986 O O . MET A 1 129 ? -1.410 0.346 26.416 1.00 86.12 129 MET A O 1
ATOM 990 N N . GLY A 1 130 ? -2.246 -1.370 25.245 1.00 87.94 130 GLY A N 1
ATOM 991 C CA . GLY A 1 130 ? -1.193 -1.387 24.249 1.00 87.94 130 GLY A CA 1
ATOM 992 C C . GLY A 1 130 ? -1.680 -2.047 22.970 1.00 87.94 130 GLY A C 1
ATOM 993 O O . GLY A 1 130 ? -2.700 -2.738 22.981 1.00 87.94 130 GLY A O 1
ATOM 994 N N . PRO A 1 131 ? -0.978 -1.834 21.851 1.00 89.75 131 PRO A N 1
ATOM 995 C CA . PRO A 1 131 ? -1.304 -2.531 20.622 1.00 89.75 131 PRO A CA 1
ATOM 996 C C . PRO A 1 131 ? -1.187 -4.042 20.829 1.00 89.75 131 PRO A C 1
ATOM 998 O O . PRO A 1 131 ? -0.282 -4.529 21.507 1.00 89.75 131 PRO A O 1
ATOM 1001 N N . LEU A 1 132 ? -2.112 -4.786 20.227 1.00 89.62 132 LEU A N 1
ATOM 1002 C CA . LEU A 1 132 ? -2.054 -6.241 20.241 1.00 89.62 132 LEU A CA 1
ATOM 1003 C C . LEU A 1 132 ? -0.793 -6.714 19.508 1.00 89.62 132 LEU A C 1
ATOM 1005 O O . LEU A 1 132 ? -0.517 -6.247 18.402 1.00 89.62 132 LEU A O 1
ATOM 1009 N N . ASP A 1 133 ? -0.076 -7.674 20.095 1.00 88.94 133 ASP A N 1
ATOM 1010 C CA . ASP A 1 133 ? 1.071 -8.311 19.449 1.00 88.94 133 ASP A CA 1
ATOM 1011 C C . ASP A 1 133 ? 0.600 -9.118 18.229 1.00 88.94 133 ASP A C 1
ATOM 1013 O O . ASP A 1 133 ? 0.012 -10.201 18.327 1.00 88.94 133 ASP A O 1
ATOM 1017 N N . MET A 1 134 ? 0.775 -8.518 17.056 1.00 91.69 134 MET A N 1
ATOM 1018 C CA . MET A 1 134 ? 0.429 -9.084 15.765 1.00 91.69 134 MET A CA 1
ATOM 1019 C C . MET A 1 134 ? 1.619 -8.905 14.839 1.00 91.69 134 MET A C 1
ATOM 1021 O O . MET A 1 134 ? 2.124 -7.797 14.677 1.00 91.69 134 MET A O 1
ATOM 1025 N N . MET A 1 135 ? 2.008 -9.983 14.164 1.00 93.56 135 MET A N 1
ATOM 1026 C CA . MET A 1 135 ? 3.120 -9.945 13.224 1.00 93.56 135 MET A CA 1
ATOM 1027 C C . MET A 1 135 ? 2.592 -9.873 11.786 1.00 93.56 135 MET A C 1
ATOM 1029 O O . MET A 1 135 ? 1.880 -10.792 11.357 1.00 93.56 135 MET A O 1
ATOM 1033 N N . PRO A 1 136 ? 2.899 -8.806 11.028 1.00 95.62 136 PRO A N 1
ATOM 1034 C CA . PRO A 1 136 ? 2.425 -8.668 9.660 1.00 95.62 136 PRO A CA 1
ATOM 1035 C C . PRO A 1 136 ? 3.167 -9.633 8.725 1.00 95.62 136 PRO A C 1
ATOM 1037 O O . PRO A 1 136 ? 4.368 -9.878 8.856 1.00 95.62 136 PRO A O 1
ATOM 1040 N N . LYS A 1 137 ? 2.454 -10.162 7.732 1.00 96.06 137 LYS A N 1
ATOM 1041 C CA . LYS A 1 137 ? 3.031 -10.934 6.626 1.00 96.06 137 LYS A CA 1
ATOM 1042 C C . LYS A 1 137 ? 3.611 -10.001 5.577 1.00 96.06 137 LYS A C 1
ATOM 1044 O O . LYS A 1 137 ? 2.947 -9.063 5.139 1.00 96.06 137 LYS A O 1
ATOM 1049 N N . LYS A 1 138 ? 4.846 -10.260 5.155 1.00 95.50 138 LYS A N 1
ATOM 1050 C CA . LYS A 1 138 ? 5.508 -9.464 4.113 1.00 95.50 138 LYS A CA 1
ATOM 1051 C C . LYS A 1 138 ? 5.025 -9.915 2.738 1.00 95.50 138 LYS A C 1
ATOM 1053 O O . LYS A 1 138 ? 4.652 -11.067 2.559 1.00 95.50 138 LYS A O 1
ATOM 1058 N N . CYS A 1 139 ? 5.054 -9.041 1.734 1.00 94.94 139 CYS A N 1
ATOM 1059 C CA . CYS A 1 139 ? 4.639 -9.457 0.389 1.00 94.94 139 CYS A CA 1
ATOM 1060 C C . CYS A 1 139 ? 5.608 -10.475 -0.248 1.00 94.94 139 CYS A C 1
ATOM 1062 O O . CYS A 1 139 ? 5.196 -11.290 -1.075 1.00 94.94 139 CYS A O 1
ATOM 1064 N N . ASN A 1 140 ? 6.872 -10.472 0.189 1.00 94.81 140 ASN A N 1
ATOM 1065 C CA . ASN A 1 140 ? 7.907 -11.448 -0.147 1.00 94.81 140 ASN A CA 1
ATOM 1066 C C . ASN A 1 140 ? 8.124 -12.498 0.960 1.00 94.81 140 ASN A C 1
ATOM 1068 O O . ASN A 1 140 ? 9.258 -12.911 1.188 1.00 94.81 140 ASN A O 1
ATOM 1072 N N . ASP A 1 141 ? 7.056 -12.899 1.659 1.00 93.75 141 ASP A N 1
ATOM 1073 C CA . ASP A 1 141 ? 7.116 -13.934 2.698 1.00 93.75 141 ASP A CA 1
ATOM 1074 C C . ASP A 1 141 ? 7.753 -15.237 2.177 1.00 93.75 141 ASP A C 1
ATOM 1076 O O . ASP A 1 141 ? 7.599 -15.607 1.007 1.00 93.75 141 ASP A O 1
ATOM 1080 N N . GLU A 1 142 ? 8.457 -15.942 3.063 1.00 91.56 142 GLU A N 1
ATOM 1081 C CA . GLU A 1 142 ? 9.060 -17.244 2.763 1.00 91.56 142 GLU A CA 1
ATOM 1082 C C . GLU A 1 142 ? 7.990 -18.316 2.536 1.00 91.56 142 GLU A C 1
ATOM 1084 O O . GLU A 1 142 ? 8.189 -19.244 1.747 1.00 91.56 142 GLU A O 1
ATOM 1089 N N . ASN A 1 143 ? 6.836 -18.183 3.198 1.00 93.81 143 ASN A N 1
ATOM 1090 C CA . ASN A 1 143 ? 5.727 -19.099 3.020 1.00 93.81 143 ASN A CA 1
ATOM 1091 C C . ASN A 1 143 ? 4.995 -18.805 1.689 1.00 93.81 143 ASN A C 1
ATOM 1093 O O . ASN A 1 143 ? 4.456 -17.706 1.508 1.00 93.81 143 ASN A O 1
ATOM 1097 N N . PRO A 1 144 ? 4.901 -19.790 0.772 1.00 91.06 144 PRO A N 1
ATOM 1098 C CA . PRO A 1 144 ? 4.237 -19.616 -0.518 1.00 91.06 144 PRO A CA 1
ATOM 1099 C C . PRO A 1 144 ? 2.756 -19.229 -0.411 1.00 91.06 144 PRO A C 1
ATOM 1101 O O . PRO A 1 144 ? 2.254 -18.589 -1.331 1.00 91.06 144 PRO A O 1
ATOM 1104 N N . ASP A 1 145 ? 2.078 -19.550 0.694 1.00 93.12 145 ASP A N 1
ATOM 1105 C CA . ASP A 1 145 ? 0.667 -19.207 0.914 1.00 93.12 145 ASP A CA 1
ATOM 1106 C C . ASP A 1 145 ? 0.445 -17.700 1.114 1.00 93.12 145 ASP A C 1
ATOM 1108 O O . ASP A 1 145 ? -0.650 -17.194 0.866 1.00 93.12 145 ASP A O 1
ATOM 1112 N N . TYR A 1 146 ? 1.478 -16.975 1.560 1.00 93.75 146 TYR A N 1
ATOM 1113 C CA . TYR A 1 146 ? 1.430 -15.527 1.790 1.00 93.75 146 TYR A CA 1
ATOM 1114 C C . TYR A 1 146 ? 2.193 -14.729 0.728 1.00 93.75 146 TYR A C 1
ATOM 1116 O O . TYR A 1 146 ? 2.000 -13.518 0.614 1.00 93.75 146 TYR A O 1
ATOM 1124 N N . ARG A 1 147 ? 3.022 -15.387 -0.085 1.00 93.94 147 ARG A N 1
ATOM 1125 C CA . ARG A 1 147 ? 3.847 -14.731 -1.100 1.00 93.94 147 ARG A CA 1
ATOM 1126 C C . ARG A 1 147 ? 3.000 -14.164 -2.241 1.00 93.94 147 ARG A C 1
ATOM 1128 O O . ARG A 1 147 ? 2.198 -14.868 -2.852 1.00 93.94 147 ARG A O 1
ATOM 1135 N N . CYS A 1 148 ? 3.208 -12.890 -2.558 1.00 94.62 148 CYS A N 1
ATOM 1136 C CA . CYS A 1 148 ? 2.482 -12.203 -3.624 1.00 94.62 148 CYS A CA 1
ATOM 1137 C C . CYS A 1 148 ? 3.165 -12.363 -4.988 1.00 94.62 148 CYS A C 1
ATOM 1139 O O . CYS A 1 148 ? 4.317 -12.789 -5.097 1.00 94.62 148 CYS A O 1
ATOM 1141 N N . VAL A 1 149 ? 2.441 -12.030 -6.055 1.00 92.50 149 VAL A N 1
ATOM 1142 C CA . VAL A 1 149 ? 2.987 -12.024 -7.417 1.00 92.50 149 VAL A CA 1
ATOM 1143 C C . VAL A 1 149 ? 3.902 -10.814 -7.633 1.00 92.50 149 VAL A C 1
ATOM 1145 O O . VAL A 1 149 ? 3.664 -9.744 -7.083 1.00 92.50 149 VAL A O 1
ATOM 1148 N N . CYS A 1 150 ? 4.929 -10.961 -8.476 1.00 92.56 150 CYS A N 1
ATOM 1149 C CA . CYS A 1 150 ? 5.920 -9.906 -8.755 1.00 92.56 150 CYS A CA 1
ATOM 1150 C C . CYS A 1 150 ? 5.284 -8.576 -9.220 1.00 92.56 150 CYS A C 1
ATOM 1152 O O . CYS A 1 150 ? 5.745 -7.503 -8.844 1.00 92.56 150 CYS A O 1
ATOM 1154 N N . VAL A 1 151 ? 4.174 -8.632 -9.965 1.00 90.62 151 VAL A N 1
ATOM 1155 C CA . VAL A 1 151 ? 3.435 -7.429 -10.397 1.00 90.62 151 VAL A CA 1
ATOM 1156 C C . VAL A 1 151 ? 2.792 -6.643 -9.247 1.00 90.62 151 VAL A C 1
ATOM 1158 O O . VAL A 1 151 ? 2.620 -5.436 -9.381 1.00 90.62 151 VAL A O 1
ATOM 1161 N N . ASP A 1 152 ? 2.485 -7.312 -8.132 1.00 93.06 152 ASP A N 1
ATOM 1162 C CA . ASP A 1 152 ? 1.891 -6.723 -6.924 1.00 93.06 152 ASP A CA 1
ATOM 1163 C C . ASP A 1 152 ? 2.929 -6.486 -5.812 1.00 93.06 152 ASP A C 1
ATOM 1165 O O . ASP A 1 152 ? 2.648 -5.807 -4.828 1.00 93.06 152 ASP A O 1
ATOM 1169 N N . CYS A 1 153 ? 4.131 -7.057 -5.944 1.00 94.19 153 CYS A N 1
ATOM 1170 C CA . CYS A 1 153 ? 5.230 -6.936 -4.990 1.00 94.19 153 CYS A CA 1
ATOM 1171 C C . CYS A 1 153 ? 6.583 -7.004 -5.725 1.00 94.19 153 CYS A C 1
ATOM 1173 O O . CYS A 1 153 ? 7.102 -8.098 -5.972 1.00 94.19 153 CYS A O 1
ATOM 1175 N N . PRO A 1 154 ? 7.209 -5.848 -6.020 1.00 92.00 154 PRO A N 1
ATOM 1176 C CA . PRO A 1 154 ? 8.508 -5.788 -6.692 1.00 92.00 154 PRO A CA 1
ATOM 1177 C C . PRO A 1 154 ? 9.627 -6.532 -5.956 1.00 92.00 154 PRO A C 1
ATOM 1179 O O . PRO A 1 154 ? 10.556 -7.025 -6.58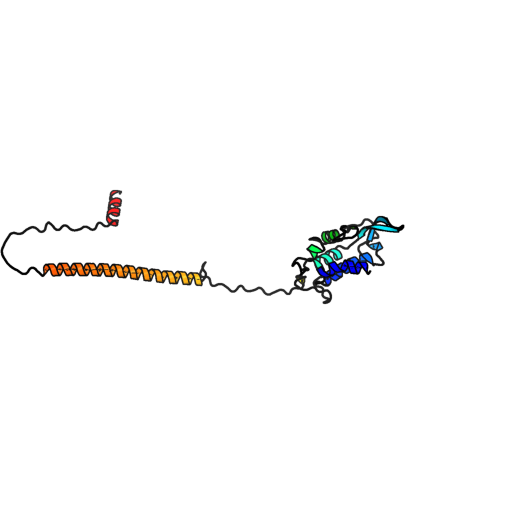5 1.00 92.00 154 PRO A O 1
ATOM 1182 N N . ALA A 1 155 ? 9.520 -6.666 -4.630 1.00 91.38 155 ALA A N 1
ATOM 1183 C CA . ALA A 1 155 ? 10.492 -7.383 -3.806 1.00 91.38 155 ALA A CA 1
ATOM 1184 C C . ALA A 1 155 ? 10.530 -8.904 -4.062 1.00 91.38 155 ALA A C 1
ATOM 1186 O O . ALA A 1 155 ? 11.469 -9.567 -3.631 1.00 91.38 155 ALA A O 1
ATOM 1187 N N . VAL A 1 156 ? 9.522 -9.467 -4.742 1.00 93.69 156 VAL A N 1
ATOM 1188 C CA . VAL A 1 156 ? 9.501 -10.880 -5.169 1.00 93.69 156 VAL A CA 1
ATOM 1189 C C . VAL A 1 156 ? 10.146 -11.063 -6.549 1.00 93.69 156 VAL A C 1
ATOM 1191 O O . VAL A 1 156 ? 10.486 -12.182 -6.931 1.00 93.69 156 VAL A O 1
ATOM 1194 N N . CYS A 1 157 ? 10.301 -9.991 -7.328 1.00 91.62 157 CYS A N 1
ATOM 1195 C CA . CYS A 1 157 ? 10.780 -10.087 -8.699 1.00 91.62 157 CYS A CA 1
ATOM 1196 C C . CYS A 1 157 ? 12.257 -10.512 -8.759 1.00 91.62 157 CYS A C 1
ATOM 1198 O O . CYS A 1 157 ? 13.075 -9.989 -8.002 1.00 91.62 157 CYS A O 1
ATOM 1200 N N . PRO A 1 158 ? 12.628 -11.409 -9.689 1.00 89.00 158 PRO A N 1
ATOM 1201 C CA . PRO A 1 158 ? 14.030 -11.708 -9.939 1.00 89.00 158 PRO A CA 1
ATOM 1202 C C . PRO A 1 158 ? 14.728 -10.496 -10.565 1.00 89.00 158 PRO A C 1
ATOM 1204 O O . PRO A 1 158 ? 14.152 -9.800 -11.406 1.00 89.00 158 PRO A O 1
ATOM 1207 N N . GLU A 1 159 ? 15.988 -10.271 -10.203 1.00 87.25 159 GLU A N 1
ATOM 1208 C CA . GLU A 1 159 ? 16.815 -9.270 -10.873 1.00 87.25 159 GLU A CA 1
ATOM 1209 C C . GLU A 1 159 ? 17.089 -9.704 -12.318 1.00 87.25 159 GLU A C 1
ATOM 1211 O O . GLU A 1 159 ? 17.640 -10.776 -12.584 1.00 87.25 159 GLU A O 1
ATOM 1216 N N . LEU A 1 160 ? 16.671 -8.871 -13.271 1.00 85.06 160 LEU A N 1
ATOM 1217 C CA . LEU A 1 160 ? 16.887 -9.129 -14.690 1.00 85.06 160 LEU A CA 1
ATOM 1218 C C . LEU A 1 160 ? 18.299 -8.687 -15.107 1.00 85.06 160 LEU A C 1
ATOM 1220 O O . LEU A 1 160 ? 18.762 -7.626 -14.681 1.00 85.06 160 LEU A O 1
ATOM 1224 N N . PRO A 1 161 ? 18.983 -9.444 -15.984 1.00 87.50 161 PRO A N 1
ATOM 1225 C CA . PRO A 1 161 ? 20.291 -9.048 -16.487 1.00 87.50 161 PRO A CA 1
ATOM 1226 C C . PRO A 1 161 ? 20.191 -7.768 -17.325 1.00 87.50 161 PRO A C 1
ATOM 1228 O O . PRO A 1 161 ? 19.226 -7.555 -18.062 1.00 87.50 161 PRO A O 1
ATOM 1231 N N . ALA A 1 162 ? 21.225 -6.926 -17.253 1.00 84.56 162 ALA A N 1
ATOM 1232 C CA . ALA A 1 162 ? 21.280 -5.689 -18.022 1.00 84.56 162 ALA A CA 1
ATOM 1233 C C . ALA A 1 162 ? 21.206 -5.975 -19.531 1.00 84.56 162 ALA A C 1
ATOM 1235 O O . ALA A 1 162 ? 22.062 -6.660 -20.099 1.00 84.56 162 ALA A O 1
ATOM 1236 N N . VAL A 1 163 ? 20.190 -5.421 -20.195 1.00 84.25 163 VAL A N 1
ATOM 1237 C CA . VAL A 1 163 ? 20.041 -5.539 -21.647 1.00 84.25 163 VAL A CA 1
ATOM 1238 C C . VAL A 1 163 ? 21.178 -4.769 -22.313 1.00 84.25 163 VAL A C 1
ATOM 1240 O O . VAL A 1 163 ? 21.267 -3.542 -22.210 1.00 84.25 163 VAL A O 1
ATOM 1243 N N . ARG A 1 164 ? 22.058 -5.479 -23.027 1.00 78.75 164 ARG A N 1
ATOM 1244 C CA . ARG A 1 164 ? 23.056 -4.837 -23.887 1.00 78.75 164 ARG A CA 1
ATOM 1245 C C . ARG A 1 164 ? 22.317 -4.157 -25.033 1.00 78.75 164 ARG A C 1
ATOM 1247 O O . ARG A 1 164 ? 21.747 -4.833 -25.886 1.00 78.75 164 ARG A O 1
ATOM 1254 N N . LYS A 1 165 ? 22.324 -2.822 -25.062 1.00 77.06 165 LYS A N 1
ATOM 1255 C CA . LYS A 1 165 ? 21.857 -2.073 -26.233 1.00 77.06 165 LYS A CA 1
ATOM 1256 C C . LYS A 1 165 ? 22.709 -2.505 -27.427 1.00 77.06 165 LYS A C 1
ATOM 1258 O O . LYS A 1 165 ? 23.928 -2.354 -27.397 1.00 77.06 165 LYS A O 1
ATOM 1263 N N . SER A 1 166 ? 22.077 -3.072 -28.450 1.00 74.06 166 SER A N 1
ATOM 1264 C CA . SER A 1 166 ? 22.731 -3.376 -29.720 1.00 74.06 166 SER A CA 1
ATOM 1265 C C . SER A 1 166 ? 23.332 -2.085 -30.278 1.00 74.06 166 SER A C 1
ATOM 1267 O O . SER A 1 166 ? 22.616 -1.104 -30.483 1.00 74.06 166 SER A O 1
ATOM 1269 N N . GLY A 1 167 ? 24.657 -2.061 -30.441 1.00 71.56 167 GLY A N 1
ATOM 1270 C CA . GLY A 1 167 ? 25.381 -0.880 -30.904 1.00 71.56 167 GLY A CA 1
ATOM 1271 C C . GLY A 1 167 ? 24.913 -0.469 -32.297 1.00 71.56 167 GLY A C 1
ATOM 1272 O O . GLY A 1 167 ? 24.861 -1.290 -33.209 1.00 71.56 167 GLY A O 1
ATOM 1273 N N . SER A 1 168 ? 24.559 0.801 -32.465 1.00 79.06 168 SER A N 1
ATOM 1274 C CA . SER A 1 168 ? 24.248 1.381 -33.767 1.00 79.06 168 SER A CA 1
ATOM 1275 C C . SER A 1 168 ? 25.539 1.865 -34.427 1.00 79.06 168 SER A C 1
ATOM 1277 O O . SER A 1 168 ? 26.312 2.614 -33.830 1.00 79.06 168 SER A O 1
ATOM 1279 N N . CYS A 1 169 ? 25.786 1.430 -35.665 1.00 84.25 169 CYS A N 1
ATOM 1280 C CA . CYS A 1 169 ? 26.959 1.843 -36.435 1.00 84.25 169 CYS A CA 1
ATOM 1281 C C . CYS A 1 169 ? 26.908 3.356 -36.689 1.00 84.25 169 CYS A C 1
ATOM 1283 O O . CYS A 1 169 ? 26.003 3.839 -37.378 1.00 84.25 169 CYS A O 1
ATOM 1285 N N . HIS A 1 170 ? 27.884 4.085 -36.150 1.00 89.31 170 HIS A N 1
ATOM 1286 C CA . HIS A 1 170 ? 28.067 5.518 -36.357 1.00 89.31 170 HIS A CA 1
ATOM 1287 C C . HIS A 1 170 ? 29.473 5.795 -36.893 1.00 89.31 170 HIS A C 1
ATOM 1289 O O . HIS A 1 170 ? 30.454 5.234 -36.407 1.00 89.31 170 HIS A O 1
ATOM 1295 N N . VAL A 1 171 ? 29.563 6.684 -37.880 1.00 87.62 171 VAL A N 1
ATOM 1296 C CA . VAL A 1 171 ? 30.816 7.296 -38.334 1.00 87.62 171 VAL A CA 1
ATOM 1297 C C . VAL A 1 171 ? 30.795 8.739 -37.833 1.00 87.62 171 VAL A C 1
ATOM 1299 O O . VAL A 1 171 ? 30.104 9.596 -38.386 1.00 87.62 171 VAL A O 1
ATOM 1302 N N . GLY A 1 172 ? 31.494 8.998 -36.725 1.00 85.62 172 GLY A N 1
ATOM 1303 C CA . GLY A 1 172 ? 31.411 10.280 -36.022 1.00 85.62 172 GLY A CA 1
ATOM 1304 C C . GLY A 1 172 ? 29.997 10.542 -35.492 1.00 85.62 172 GLY A C 1
ATOM 1305 O O . GLY A 1 172 ? 29.453 9.730 -34.750 1.00 85.62 172 GLY A O 1
ATOM 1306 N N . ALA A 1 173 ? 29.398 11.670 -35.884 1.00 85.38 173 ALA A N 1
ATOM 1307 C CA . ALA A 1 173 ? 28.048 12.060 -35.466 1.00 85.38 173 ALA A CA 1
ATOM 1308 C C . ALA A 1 173 ? 26.921 11.465 -36.334 1.00 85.38 173 ALA A C 1
ATOM 1310 O O . ALA A 1 173 ? 25.748 11.630 -36.003 1.00 85.38 173 ALA A O 1
ATOM 1311 N N . LEU A 1 174 ? 27.246 10.805 -37.452 1.00 85.38 174 LEU A N 1
ATOM 1312 C CA . LEU A 1 174 ? 26.249 10.323 -38.408 1.00 85.38 174 LEU A CA 1
ATOM 1313 C C . LEU A 1 174 ? 26.102 8.797 -38.354 1.00 85.38 174 LEU A C 1
ATOM 1315 O O . LEU A 1 174 ? 27.106 8.087 -38.252 1.00 85.38 174 LEU A O 1
ATOM 1319 N N . PRO A 1 175 ? 24.873 8.265 -38.493 1.00 90.88 175 PRO A N 1
ATOM 1320 C CA . PRO A 1 175 ? 24.667 6.840 -38.722 1.00 90.88 175 PRO A CA 1
ATOM 1321 C C . PRO A 1 175 ? 25.419 6.389 -39.979 1.00 90.88 175 PRO A C 1
ATOM 1323 O O . PRO A 1 175 ? 25.436 7.108 -40.981 1.00 90.88 175 PRO A O 1
ATOM 1326 N N . CYS A 1 176 ? 25.980 5.177 -39.971 1.00 91.19 176 CYS A N 1
ATOM 1327 C CA . CYS A 1 176 ? 26.717 4.629 -41.119 1.00 91.19 176 CYS A CA 1
ATOM 1328 C C . CYS A 1 176 ? 25.890 4.648 -42.417 1.00 91.19 176 CYS A C 1
ATOM 1330 O O . CYS A 1 176 ? 26.423 4.934 -43.486 1.00 91.19 176 CYS A O 1
ATOM 1332 N N . LEU A 1 177 ? 24.576 4.413 -42.319 1.00 90.06 177 LEU A N 1
ATOM 1333 C CA . LEU A 1 177 ? 23.660 4.466 -43.461 1.00 90.06 177 LEU A CA 1
ATOM 1334 C C . LEU A 1 177 ? 23.510 5.887 -44.024 1.00 90.06 177 LEU A C 1
ATOM 1336 O O . LEU A 1 177 ? 23.531 6.068 -45.239 1.00 90.06 177 LEU A O 1
ATOM 1340 N N . SER A 1 178 ? 23.417 6.894 -43.153 1.00 91.12 178 SER A N 1
ATOM 1341 C CA . SER A 1 178 ? 23.359 8.301 -43.562 1.00 91.12 178 SER A CA 1
ATOM 1342 C C . SER A 1 178 ? 24.678 8.764 -44.180 1.00 91.12 178 SER A C 1
ATOM 1344 O O . SER A 1 178 ? 24.679 9.500 -45.159 1.00 91.12 178 SER A O 1
ATOM 1346 N N . PHE A 1 179 ? 25.816 8.314 -43.648 1.00 92.44 179 PHE A N 1
ATOM 1347 C CA . PHE A 1 179 ? 27.122 8.618 -44.232 1.00 92.44 179 PHE A CA 1
ATOM 1348 C C . PHE A 1 179 ? 27.278 7.996 -45.630 1.00 92.44 179 PHE A C 1
ATOM 1350 O O . PHE A 1 179 ? 27.667 8.683 -46.576 1.00 92.44 179 PHE A O 1
ATOM 1357 N N . ALA A 1 180 ? 26.915 6.718 -45.784 1.00 92.50 180 ALA A N 1
ATOM 1358 C CA . ALA A 1 180 ? 26.978 6.018 -47.065 1.00 92.50 180 ALA A CA 1
ATOM 1359 C C . ALA A 1 180 ? 26.062 6.654 -48.127 1.00 92.50 180 ALA A C 1
ATOM 1361 O O . ALA A 1 180 ? 26.459 6.791 -49.288 1.00 92.50 180 ALA A O 1
ATOM 1362 N N . SER A 1 181 ? 24.858 7.090 -47.745 1.00 93.50 181 SER A N 1
ATOM 1363 C CA . SER A 1 181 ? 23.945 7.763 -48.672 1.00 93.50 181 SER A CA 1
ATOM 1364 C C . SER A 1 181 ? 24.475 9.131 -49.109 1.00 93.50 181 SER A C 1
ATOM 1366 O O . SER A 1 181 ? 24.516 9.411 -50.303 1.00 93.50 181 SER A O 1
ATOM 1368 N N . ILE A 1 182 ? 24.973 9.958 -48.185 1.00 93.56 182 ILE A N 1
ATOM 1369 C CA . ILE A 1 182 ? 25.557 11.268 -48.522 1.00 93.56 182 ILE A CA 1
ATOM 1370 C C . ILE A 1 182 ? 26.741 11.102 -49.482 1.00 93.56 182 ILE A C 1
ATOM 1372 O O . ILE A 1 182 ? 26.824 11.807 -50.491 1.00 93.56 182 ILE A O 1
ATOM 1376 N N . PHE A 1 183 ? 27.635 10.149 -49.207 1.00 94.12 183 PHE A N 1
ATOM 1377 C CA . PHE A 1 183 ? 28.802 9.896 -50.048 1.00 94.12 183 PHE A CA 1
ATOM 1378 C C . PHE A 1 183 ? 28.408 9.473 -51.470 1.00 94.12 183 PHE A C 1
ATOM 1380 O O . PHE A 1 183 ? 28.877 10.060 -52.445 1.00 94.12 183 PHE A O 1
ATOM 1387 N N . THR A 1 184 ? 27.500 8.503 -51.601 1.00 95.44 184 THR A N 1
ATOM 1388 C CA . THR A 1 184 ? 27.042 8.013 -52.913 1.00 95.44 184 THR A CA 1
ATOM 1389 C C . THR A 1 184 ? 26.335 9.096 -53.729 1.00 95.44 184 THR A C 1
ATOM 1391 O O . THR A 1 184 ? 26.658 9.272 -54.905 1.00 95.44 184 THR A O 1
ATOM 1394 N N . TYR A 1 185 ? 25.449 9.890 -53.119 1.00 95.81 185 TYR A N 1
ATOM 1395 C CA . TYR A 1 185 ? 24.794 11.005 -53.812 1.00 95.81 185 TYR A CA 1
ATOM 1396 C C . TYR A 1 185 ? 25.774 12.094 -54.248 1.00 95.81 185 TYR A C 1
ATOM 1398 O O . TYR A 1 185 ? 25.626 12.641 -55.341 1.00 95.81 185 TYR A O 1
ATOM 1406 N N . SER A 1 186 ? 26.798 12.373 -53.440 1.00 94.94 186 SER A N 1
ATOM 1407 C CA . SER A 1 186 ? 27.837 13.346 -53.788 1.00 94.94 186 SER A CA 1
ATOM 1408 C C . SER A 1 186 ? 28.577 12.917 -55.056 1.00 94.94 186 SER A C 1
ATOM 1410 O O . SER A 1 186 ? 28.684 13.699 -56.000 1.00 94.94 186 SER A O 1
ATOM 1412 N N . VAL A 1 187 ? 29.014 11.654 -55.130 1.00 96.81 187 VAL A N 1
ATOM 1413 C CA . VAL A 1 187 ? 29.709 11.111 -56.311 1.00 96.81 187 VAL A CA 1
ATOM 1414 C C . VAL A 1 187 ? 28.824 11.160 -57.559 1.00 96.81 187 VAL A C 1
ATOM 1416 O O . VAL A 1 187 ? 29.287 11.592 -58.616 1.00 96.81 187 VAL A O 1
ATOM 1419 N N . LEU A 1 188 ? 27.550 10.773 -57.449 1.00 95.75 188 LEU A N 1
ATOM 1420 C CA . LEU A 1 188 ? 26.612 10.817 -58.576 1.00 95.75 188 LEU A CA 1
ATOM 1421 C C . LEU A 1 188 ? 26.380 12.245 -59.085 1.00 95.75 188 LEU A C 1
ATOM 1423 O O . LEU A 1 188 ? 26.369 12.467 -60.296 1.00 95.75 188 LEU A O 1
ATOM 1427 N N . LEU A 1 189 ? 26.245 13.218 -58.182 1.00 95.81 189 LEU A N 1
ATOM 1428 C CA . LEU A 1 189 ? 26.070 14.624 -58.544 1.00 95.81 189 LEU A CA 1
ATOM 1429 C C . LEU A 1 189 ? 27.310 15.163 -59.269 1.00 95.81 189 LEU A C 1
ATOM 1431 O O . LEU A 1 189 ? 27.176 15.792 -60.319 1.00 95.81 189 LEU A O 1
ATOM 1435 N N . PHE A 1 190 ? 28.513 14.867 -58.769 1.00 95.56 190 PHE A N 1
ATOM 1436 C CA . PHE A 1 190 ? 29.757 15.268 -59.432 1.00 95.56 190 PHE A CA 1
ATOM 1437 C C . PHE A 1 190 ? 29.910 14.632 -60.817 1.00 95.56 190 PHE A C 1
ATOM 1439 O O . PHE A 1 190 ? 30.269 15.330 -61.766 1.00 95.56 190 PHE A O 1
ATOM 1446 N N . ALA A 1 191 ? 29.595 13.343 -60.964 1.00 95.38 191 ALA A N 1
ATOM 1447 C CA . ALA A 1 191 ? 29.628 12.663 -62.257 1.00 95.38 191 ALA A CA 1
ATOM 1448 C C . ALA A 1 191 ? 28.623 13.274 -63.248 1.00 95.38 191 ALA A C 1
ATOM 1450 O O . ALA A 1 191 ? 28.967 13.536 -64.403 1.00 95.38 191 ALA A O 1
ATOM 1451 N N . PHE A 1 192 ? 27.404 13.571 -62.789 1.00 95.56 192 PHE A N 1
ATOM 1452 C CA . PHE A 1 192 ? 26.388 14.232 -63.602 1.00 95.56 192 PHE A CA 1
ATOM 1453 C C . PHE A 1 192 ? 26.848 15.623 -64.049 1.00 95.56 192 PHE A C 1
ATOM 1455 O O . PHE A 1 192 ? 26.837 15.916 -65.245 1.00 95.56 192 PHE A O 1
ATOM 1462 N N . ALA A 1 193 ? 27.342 16.448 -63.125 1.00 94.44 193 ALA A N 1
ATOM 1463 C CA . ALA A 1 193 ? 27.873 17.767 -63.445 1.00 94.44 193 ALA A CA 1
ATOM 1464 C C . ALA A 1 193 ? 29.024 17.679 -64.461 1.00 94.44 193 ALA A C 1
ATOM 1466 O O . ALA A 1 193 ? 28.988 18.365 -65.481 1.00 94.44 193 ALA A O 1
ATOM 1467 N N . ALA A 1 194 ? 30.002 16.793 -64.243 1.00 94.12 194 ALA A N 1
ATOM 1468 C CA . ALA A 1 194 ? 31.120 16.586 -65.163 1.00 94.12 194 ALA A CA 1
ATOM 1469 C C . ALA A 1 194 ? 30.653 16.152 -66.561 1.00 94.12 194 ALA A C 1
ATOM 1471 O O . ALA A 1 194 ? 31.171 16.655 -67.557 1.00 94.12 194 ALA A O 1
ATOM 1472 N N . SER A 1 195 ? 29.640 15.285 -66.654 1.00 92.44 195 SER A N 1
ATOM 1473 C CA . SER A 1 195 ? 29.059 14.878 -67.938 1.00 92.44 195 SER A CA 1
ATOM 1474 C C . SER A 1 195 ? 28.397 16.049 -68.672 1.00 92.44 195 SER A C 1
ATOM 1476 O O . SER A 1 195 ? 28.612 16.225 -69.871 1.00 92.44 195 SER A O 1
ATOM 1478 N N . VAL A 1 196 ? 27.661 16.907 -67.955 1.00 93.81 196 VAL A N 1
ATOM 1479 C CA . VAL A 1 196 ? 26.993 18.085 -68.523 1.00 93.81 196 VAL A CA 1
ATOM 1480 C C . VAL A 1 196 ? 28.023 19.117 -68.971 1.00 93.81 196 VAL A C 1
ATOM 1482 O O . VAL A 1 196 ? 27.965 19.581 -70.110 1.00 93.81 196 VAL A O 1
ATOM 1485 N N . PHE A 1 197 ? 29.001 19.448 -68.123 1.00 93.12 197 PHE A N 1
ATOM 1486 C CA . PHE A 1 197 ? 30.077 20.374 -68.476 1.00 93.12 197 PHE A CA 1
ATOM 1487 C C . PHE A 1 197 ? 30.927 19.842 -69.631 1.00 93.12 197 PHE A C 1
ATOM 1489 O O . PHE A 1 197 ? 31.218 20.595 -70.558 1.00 93.12 197 PHE A O 1
ATOM 1496 N N . GLY A 1 198 ? 31.260 18.550 -69.625 1.00 91.62 198 GLY A N 1
ATOM 1497 C CA . GLY A 1 198 ? 31.968 17.882 -70.715 1.00 91.62 198 GLY A CA 1
ATOM 1498 C C . GLY A 1 198 ? 31.184 17.933 -72.023 1.00 91.62 198 GLY A C 1
ATOM 1499 O O . GLY A 1 198 ? 31.736 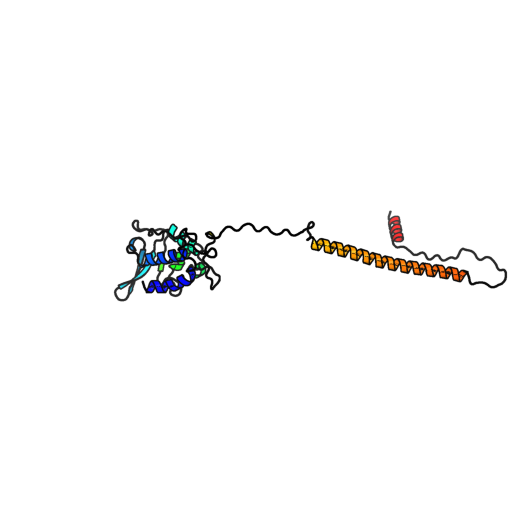18.297 -73.057 1.00 91.62 198 GLY A O 1
ATOM 1500 N N . HIS A 1 199 ? 29.878 17.671 -71.987 1.00 90.88 199 HIS A N 1
ATOM 1501 C CA . HIS A 1 199 ? 29.017 17.746 -73.165 1.00 90.88 199 HIS A CA 1
ATOM 1502 C C . HIS A 1 199 ? 28.857 19.185 -73.686 1.00 90.88 199 HIS A C 1
ATOM 1504 O O . HIS A 1 199 ? 28.911 19.410 -74.895 1.00 90.88 199 HIS A O 1
ATOM 1510 N N . VAL A 1 200 ? 28.720 20.183 -72.807 1.00 91.62 200 VAL A N 1
ATOM 1511 C CA . VAL A 1 200 ? 28.681 21.604 -73.201 1.00 91.62 200 VAL A CA 1
ATOM 1512 C C . VAL A 1 200 ? 30.020 22.046 -73.793 1.00 91.62 200 VAL A C 1
ATOM 1514 O O . VAL A 1 200 ? 30.035 22.711 -74.830 1.00 91.62 200 VAL A O 1
ATOM 1517 N N . ALA A 1 201 ? 31.142 21.666 -73.180 1.00 88.62 201 ALA A N 1
ATOM 1518 C CA . ALA A 1 201 ? 32.477 21.962 -73.691 1.00 88.62 201 ALA A CA 1
ATOM 1519 C C . ALA A 1 201 ? 32.721 21.281 -75.042 1.00 88.62 201 ALA A C 1
ATOM 1521 O O . ALA A 1 201 ? 33.220 21.925 -75.962 1.00 88.62 201 ALA A O 1
ATOM 1522 N N . TRP A 1 202 ? 32.299 20.025 -75.202 1.00 87.12 202 TRP A N 1
ATOM 1523 C CA . TRP A 1 202 ? 32.403 19.301 -76.464 1.00 87.12 202 TRP A CA 1
ATOM 1524 C C . TRP A 1 202 ? 31.525 19.917 -77.554 1.00 87.12 202 TRP A C 1
ATOM 1526 O O . TRP A 1 202 ? 32.011 20.121 -78.663 1.00 87.12 202 TRP A O 1
ATOM 1536 N N . ARG A 1 203 ? 30.282 20.315 -77.246 1.00 86.69 203 ARG A N 1
ATOM 1537 C CA . ARG A 1 203 ? 29.423 21.054 -78.188 1.00 86.69 203 ARG A CA 1
ATOM 1538 C C . ARG A 1 203 ? 30.045 22.381 -78.613 1.00 86.69 203 ARG A C 1
ATOM 1540 O O . ARG A 1 203 ? 30.082 22.664 -79.805 1.00 86.69 203 ARG A O 1
ATOM 1547 N N . ARG A 1 204 ? 30.573 23.168 -77.669 1.00 83.56 204 ARG A N 1
ATOM 1548 C CA . ARG A 1 204 ? 31.268 24.432 -77.980 1.00 83.56 204 ARG A CA 1
ATOM 1549 C C . ARG A 1 204 ? 32.532 24.199 -78.808 1.00 83.56 204 ARG A C 1
ATOM 1551 O O . ARG A 1 204 ? 32.781 24.929 -79.760 1.00 83.56 204 ARG A O 1
ATOM 1558 N N . TYR A 1 205 ? 33.308 23.166 -78.487 1.00 79.75 205 TYR A N 1
ATOM 1559 C CA . TYR A 1 205 ? 34.498 22.793 -79.249 1.00 79.75 205 TYR A CA 1
ATOM 1560 C C . TYR A 1 205 ? 34.148 22.328 -80.670 1.00 79.75 205 TYR A C 1
ATOM 1562 O O . TYR A 1 205 ? 34.798 22.741 -81.627 1.00 79.75 205 TYR A O 1
ATOM 1570 N N . ALA A 1 206 ? 33.096 21.521 -80.830 1.00 80.25 206 ALA A N 1
ATOM 1571 C CA . ALA A 1 206 ? 32.602 21.081 -82.130 1.00 80.25 206 ALA A CA 1
ATOM 1572 C C . ALA A 1 206 ? 32.099 22.262 -82.976 1.00 80.25 206 ALA A C 1
ATOM 1574 O O . ALA A 1 206 ? 32.468 22.356 -84.142 1.00 80.25 206 ALA A O 1
ATOM 1575 N N . GLN A 1 207 ? 31.342 23.197 -82.389 1.00 75.94 207 GLN A N 1
ATOM 1576 C CA . GLN A 1 207 ? 30.911 24.428 -83.066 1.00 75.94 207 GLN A CA 1
ATOM 1577 C C . GLN A 1 207 ? 32.105 25.262 -83.546 1.00 75.94 207 GLN A C 1
ATOM 1579 O O . GLN A 1 207 ? 32.181 25.583 -84.729 1.00 75.94 207 GLN A O 1
ATOM 1584 N N . HIS A 1 208 ? 33.092 25.520 -82.682 1.00 72.50 208 HIS A N 1
ATOM 1585 C CA . HIS A 1 208 ? 34.300 26.253 -83.077 1.00 72.50 208 HIS A CA 1
ATOM 1586 C C . HIS A 1 208 ? 35.138 25.525 -84.135 1.00 72.50 208 HIS A C 1
ATOM 1588 O O . HIS A 1 208 ? 35.782 26.167 -84.967 1.00 72.50 208 HIS A O 1
ATOM 1594 N N . ARG A 1 209 ? 35.144 24.187 -84.134 1.00 69.81 209 ARG A N 1
ATOM 1595 C CA . ARG A 1 209 ? 35.816 23.399 -85.173 1.00 69.81 209 ARG A CA 1
ATOM 1596 C C . ARG A 1 209 ? 35.097 23.518 -86.518 1.00 69.81 209 ARG A C 1
ATOM 1598 O O . ARG A 1 209 ? 35.781 23.704 -87.518 1.00 69.81 209 ARG A O 1
ATOM 1605 N N . VAL A 1 210 ? 33.761 23.474 -86.528 1.00 70.56 210 VAL A N 1
ATOM 1606 C CA . VAL A 1 210 ? 32.937 23.678 -87.734 1.00 70.56 210 VAL A CA 1
ATOM 1607 C C . VAL A 1 210 ? 33.107 25.098 -88.290 1.00 70.56 210 VAL A C 1
ATOM 1609 O O . VAL A 1 210 ? 33.313 25.256 -89.493 1.00 70.56 210 VAL A O 1
ATOM 1612 N N . GLU A 1 211 ? 33.102 26.125 -87.434 1.00 67.62 211 GLU A N 1
ATOM 1613 C CA . GLU A 1 211 ? 33.366 27.521 -87.826 1.00 67.62 211 GLU A CA 1
ATOM 1614 C C . GLU A 1 211 ? 34.757 27.687 -88.456 1.00 67.62 211 GLU A C 1
ATOM 1616 O O . GLU A 1 211 ? 34.881 28.291 -89.520 1.00 67.62 211 GLU A O 1
ATOM 1621 N N . ARG A 1 212 ? 35.804 27.088 -87.865 1.00 62.94 212 ARG A N 1
ATOM 1622 C CA . ARG A 1 212 ? 37.154 27.101 -88.458 1.00 62.94 212 ARG A CA 1
ATOM 1623 C C . ARG A 1 212 ? 37.212 26.407 -89.815 1.00 62.94 212 ARG A C 1
ATOM 1625 O O . ARG A 1 212 ? 37.864 26.921 -90.716 1.00 62.94 212 ARG A O 1
ATOM 1632 N N . THR A 1 213 ? 36.557 25.258 -89.981 1.00 63.47 213 THR A N 1
ATOM 1633 C CA . THR A 1 213 ? 36.537 24.565 -91.280 1.00 63.47 213 THR A CA 1
ATOM 1634 C C . THR A 1 213 ? 35.756 25.334 -92.342 1.00 63.47 213 THR A C 1
ATOM 1636 O O . THR A 1 213 ? 36.130 25.281 -93.507 1.00 63.47 213 THR A O 1
ATOM 1639 N N . ARG A 1 214 ? 34.721 26.094 -91.959 1.00 63.06 214 ARG A N 1
ATOM 1640 C CA . ARG A 1 214 ? 33.952 26.924 -92.894 1.00 63.06 214 ARG A CA 1
ATOM 1641 C C . ARG A 1 214 ? 34.772 28.110 -93.413 1.00 63.06 214 ARG A C 1
ATOM 1643 O O . ARG A 1 214 ? 34.779 28.333 -94.614 1.00 63.06 214 ARG A O 1
ATOM 1650 N N . LEU A 1 215 ? 35.542 28.775 -92.546 1.00 60.16 215 LEU A N 1
ATOM 1651 C CA . LEU A 1 215 ? 36.462 29.854 -92.946 1.00 60.16 215 LEU A CA 1
ATOM 1652 C C . LEU A 1 215 ? 37.588 29.375 -93.881 1.00 60.16 215 LEU A C 1
ATOM 1654 O O . LEU A 1 215 ? 38.009 30.118 -94.758 1.00 60.16 215 LEU A O 1
ATOM 1658 N N . LEU A 1 216 ? 38.058 28.133 -93.719 1.00 58.00 216 LEU A N 1
ATOM 1659 C CA . LEU A 1 216 ? 39.066 27.542 -94.611 1.00 58.00 216 LEU A CA 1
ATOM 1660 C C . LEU A 1 216 ? 38.495 27.161 -95.985 1.00 58.00 216 LEU A C 1
ATOM 1662 O O . LEU A 1 216 ? 39.215 27.208 -96.978 1.00 58.00 216 LEU A O 1
ATOM 1666 N N . HIS A 1 217 ? 37.213 26.795 -96.052 1.00 55.81 217 HIS A N 1
ATOM 1667 C CA . HIS A 1 217 ? 36.564 26.450 -97.317 1.00 55.81 217 HIS A CA 1
ATOM 1668 C C . HIS A 1 217 ? 36.133 27.691 -98.112 1.00 55.81 217 HIS A C 1
ATOM 1670 O O . HIS A 1 217 ? 36.182 27.686 -99.338 1.00 55.81 217 HIS A O 1
ATOM 1676 N N . GLU A 1 218 ? 35.785 28.779 -97.422 1.00 50.97 218 GLU A N 1
ATOM 1677 C CA . GLU A 1 218 ? 35.507 30.075 -98.054 1.00 50.97 218 GLU A CA 1
ATOM 1678 C C . GLU A 1 218 ? 36.785 30.706 -98.634 1.00 50.97 218 GLU A C 1
ATOM 1680 O O . GLU A 1 218 ? 36.732 31.327 -99.688 1.00 50.97 218 GLU A O 1
ATOM 1685 N N . SER A 1 219 ? 37.961 30.454 -98.037 1.00 52.12 219 SER A N 1
ATOM 1686 C CA . SER A 1 219 ? 39.246 30.845 -98.641 1.00 52.12 219 SER A CA 1
ATOM 1687 C C . SER A 1 219 ? 39.675 29.998 -99.846 1.00 52.12 219 SER A C 1
ATOM 1689 O O . SER A 1 219 ? 40.635 30.363 -100.513 1.00 52.12 219 SER A O 1
ATOM 1691 N N . SER A 1 220 ? 39.014 28.865 -100.119 1.00 51.25 220 SER A N 1
ATOM 1692 C CA . SER A 1 220 ? 39.379 27.962 -101.223 1.00 51.25 220 SER A CA 1
ATOM 1693 C C . SER A 1 220 ? 38.434 28.023 -102.424 1.00 51.25 220 SER A C 1
ATOM 1695 O O . SER A 1 220 ? 38.590 27.219 -103.333 1.00 51.25 220 SER A O 1
ATOM 1697 N N . HIS A 1 221 ? 37.449 28.928 -102.434 1.00 47.50 221 HIS A N 1
ATOM 1698 C CA . HIS A 1 221 ? 36.560 29.124 -103.582 1.00 47.50 221 HIS A CA 1
ATOM 1699 C C . HIS A 1 221 ? 36.592 30.581 -104.060 1.00 47.50 221 HIS A C 1
ATOM 1701 O O . HIS A 1 221 ? 35.605 31.308 -103.980 1.00 47.50 221 HIS A O 1
ATOM 1707 N N . SER A 1 222 ? 37.744 30.996 -104.578 1.00 42.09 222 SER A N 1
ATOM 1708 C CA . SER A 1 222 ? 37.843 32.113 -105.519 1.00 42.09 222 SER A CA 1
ATOM 1709 C C . SER A 1 222 ? 38.918 31.788 -106.559 1.00 42.09 222 SER A C 1
ATOM 1711 O O . SER A 1 222 ? 39.955 32.446 -106.627 1.00 42.09 222 SER A O 1
ATOM 1713 N N . ASP A 1 223 ? 38.684 30.712 -107.309 1.00 45.28 223 ASP A N 1
ATOM 1714 C CA . ASP A 1 223 ? 39.165 30.639 -108.686 1.00 45.28 223 ASP A CA 1
ATOM 1715 C C . ASP A 1 223 ? 38.258 31.573 -109.498 1.00 45.28 223 ASP A C 1
ATOM 1717 O O . ASP A 1 223 ? 37.034 31.427 -109.456 1.00 45.28 223 ASP A O 1
ATOM 1721 N N . ASP A 1 224 ? 38.853 32.622 -110.067 1.00 40.84 224 ASP A N 1
ATOM 1722 C CA . ASP A 1 224 ? 38.724 33.017 -111.479 1.00 40.84 224 ASP A CA 1
ATOM 1723 C C . ASP A 1 224 ? 39.032 34.519 -111.668 1.00 40.84 224 ASP A C 1
ATOM 1725 O O . ASP A 1 224 ? 38.238 35.400 -111.351 1.00 40.84 224 ASP A O 1
ATOM 1729 N N . GLU A 1 225 ? 40.244 34.731 -112.187 1.00 42.31 225 GLU A N 1
ATOM 1730 C CA . GLU A 1 225 ? 40.642 35.683 -113.235 1.00 42.31 225 GLU A CA 1
ATOM 1731 C C . GLU A 1 225 ? 40.660 37.219 -113.006 1.00 42.31 225 GLU A C 1
ATOM 1733 O O . GLU A 1 22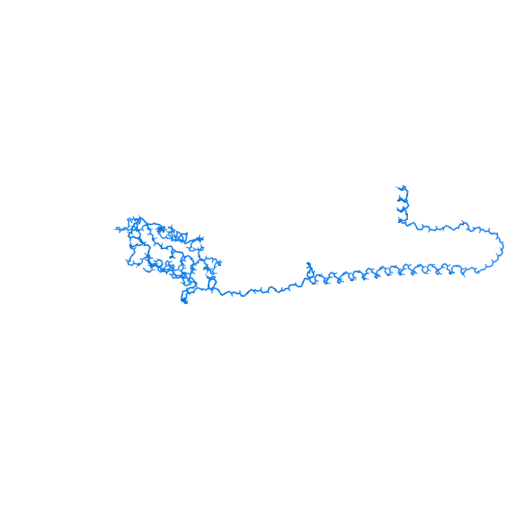5 ? 39.698 37.875 -112.621 1.00 42.31 225 GLU A O 1
ATOM 1738 N N . ASP A 1 226 ? 41.823 37.752 -113.405 1.00 46.00 226 ASP A N 1
ATOM 1739 C CA . ASP A 1 226 ? 42.127 39.067 -113.978 1.00 46.00 226 ASP A CA 1
ATOM 1740 C C . ASP A 1 226 ? 42.536 40.299 -113.131 1.00 46.00 226 ASP A C 1
ATOM 1742 O O . ASP A 1 226 ? 41.793 40.903 -112.366 1.00 46.00 226 ASP A O 1
ATOM 1746 N N . GLU A 1 227 ? 43.788 40.682 -113.426 1.00 44.06 227 GLU A N 1
ATOM 1747 C CA . GLU A 1 227 ? 44.408 42.011 -113.529 1.00 44.06 227 GLU A CA 1
ATOM 1748 C C . GLU A 1 227 ? 44.472 42.986 -112.328 1.00 44.06 227 GLU A C 1
ATOM 1750 O O . GLU A 1 227 ? 43.526 43.656 -111.937 1.00 44.06 227 GLU A O 1
ATOM 1755 N N . GLY A 1 228 ? 45.713 43.165 -111.847 1.00 46.56 228 GLY A N 1
ATOM 1756 C CA . GLY A 1 228 ? 46.376 44.446 -111.541 1.00 46.56 228 GLY A CA 1
ATOM 1757 C C . GLY A 1 228 ? 45.590 45.611 -110.909 1.00 46.56 228 GLY A C 1
ATOM 1758 O O . GLY A 1 228 ? 44.966 46.403 -111.606 1.00 46.56 228 GLY A O 1
ATOM 1759 N N . GLY A 1 229 ? 45.807 45.867 -109.611 1.00 36.88 229 GLY A N 1
ATOM 1760 C CA . GLY A 1 229 ? 45.409 47.116 -108.932 1.00 36.88 229 GLY A CA 1
ATOM 1761 C C . GLY A 1 229 ? 45.909 47.196 -107.478 1.00 36.88 229 GLY A C 1
ATOM 1762 O O . GLY A 1 229 ? 46.201 46.155 -106.901 1.00 36.88 229 GLY A O 1
ATOM 1763 N N . PRO A 1 230 ? 46.101 48.394 -106.883 1.00 47.06 230 PRO A N 1
ATOM 1764 C CA . PRO A 1 230 ? 47.144 48.641 -105.886 1.00 47.06 230 PRO A CA 1
ATOM 1765 C C . PRO A 1 230 ? 46.822 48.171 -104.459 1.00 47.06 230 PRO A C 1
ATOM 1767 O O . PRO A 1 230 ? 45.677 48.076 -104.029 1.00 47.06 230 PRO A O 1
ATOM 1770 N N . VAL A 1 231 ? 47.911 47.945 -103.722 1.00 52.72 231 VAL A N 1
ATOM 1771 C CA . VAL A 1 231 ? 48.012 47.517 -102.321 1.00 52.72 231 VAL A CA 1
ATOM 1772 C C . VAL A 1 231 ? 47.128 48.363 -101.389 1.00 52.72 231 VAL A C 1
ATOM 1774 O O . VAL A 1 231 ? 47.348 49.566 -101.249 1.00 52.72 231 VAL A O 1
ATOM 1777 N N . LEU A 1 232 ? 46.175 47.722 -100.706 1.00 47.47 232 LEU A N 1
ATOM 1778 C CA . LEU A 1 232 ? 45.424 48.299 -99.587 1.00 47.47 232 LEU A CA 1
ATOM 1779 C C . LEU A 1 232 ? 45.871 47.636 -98.277 1.00 47.47 232 LEU A C 1
ATOM 1781 O O . LEU A 1 232 ? 45.984 46.420 -98.160 1.00 47.47 232 LEU A O 1
ATOM 1785 N N . THR A 1 233 ? 46.214 48.497 -97.329 1.00 42.38 233 THR A N 1
ATOM 1786 C CA . THR A 1 233 ? 47.011 48.287 -96.121 1.00 42.38 233 THR A CA 1
ATOM 1787 C C . THR A 1 233 ? 46.373 47.386 -95.060 1.00 42.38 233 THR A C 1
ATOM 1789 O O . THR A 1 233 ? 45.185 47.455 -94.760 1.00 42.38 233 THR A O 1
ATOM 1792 N N . GLU A 1 234 ? 47.228 46.614 -94.386 1.00 46.00 234 GLU A N 1
ATOM 1793 C CA . GLU A 1 234 ? 46.937 45.637 -93.322 1.00 46.00 234 GLU A CA 1
ATOM 1794 C C . GLU A 1 234 ? 46.526 46.258 -91.960 1.00 46.00 234 GLU A C 1
ATOM 1796 O O . GLU A 1 234 ? 46.717 45.669 -90.899 1.00 46.00 234 GLU A O 1
ATOM 1801 N N . ALA A 1 235 ? 45.950 47.465 -91.965 1.00 47.44 235 ALA A N 1
ATOM 1802 C CA . ALA A 1 235 ? 45.655 48.243 -90.754 1.00 47.44 235 ALA A CA 1
ATOM 1803 C C . ALA A 1 235 ? 44.181 48.210 -90.300 1.00 47.44 235 ALA A C 1
ATOM 1805 O O . ALA A 1 235 ? 43.840 48.838 -89.301 1.00 47.44 235 ALA A O 1
ATOM 1806 N N . MET A 1 236 ? 43.303 47.468 -90.979 1.00 48.94 236 MET A N 1
ATOM 1807 C CA . MET A 1 236 ? 41.881 47.374 -90.623 1.00 48.94 236 MET A CA 1
ATOM 1808 C C . MET A 1 236 ? 41.447 45.912 -90.466 1.00 48.94 236 MET A C 1
ATOM 1810 O O . MET A 1 236 ? 40.735 45.341 -91.285 1.00 48.94 236 MET A O 1
ATOM 1814 N N . ARG A 1 237 ? 41.888 45.279 -89.376 1.00 48.34 237 ARG A N 1
ATOM 1815 C CA . ARG A 1 237 ? 41.192 44.117 -88.810 1.00 48.34 237 ARG A CA 1
ATOM 1816 C C . ARG A 1 237 ? 40.609 44.539 -87.472 1.00 48.34 237 ARG A C 1
ATOM 1818 O O . ARG A 1 237 ? 41.328 44.589 -86.475 1.00 48.34 237 ARG A O 1
ATOM 1825 N N . ASP A 1 238 ? 39.308 44.818 -87.459 1.00 49.06 238 ASP A N 1
ATOM 1826 C CA . ASP A 1 238 ? 38.544 44.909 -86.219 1.00 49.06 238 ASP A CA 1
ATOM 1827 C C . ASP A 1 238 ? 38.673 43.576 -85.477 1.00 49.06 238 ASP A C 1
ATOM 1829 O O . ASP A 1 238 ? 38.177 42.530 -85.903 1.00 49.06 238 ASP A O 1
ATOM 1833 N N . ARG A 1 239 ? 39.424 43.594 -84.377 1.00 49.31 239 ARG A N 1
ATOM 1834 C CA . ARG A 1 239 ? 39.640 42.429 -83.525 1.00 49.31 239 ARG A CA 1
ATOM 1835 C C . ARG A 1 239 ? 38.536 42.440 -82.465 1.00 49.31 239 ARG A C 1
ATOM 1837 O O . ARG A 1 239 ? 38.537 43.343 -81.632 1.00 49.31 239 ARG A O 1
ATOM 1844 N N . PRO A 1 240 ? 37.609 41.466 -82.428 1.00 51.66 240 PRO A N 1
ATOM 1845 C CA . PRO A 1 240 ? 36.585 41.442 -81.393 1.00 51.66 240 PRO A CA 1
ATOM 1846 C C . PRO A 1 240 ? 37.243 41.081 -80.056 1.00 51.66 240 PRO A C 1
ATOM 1848 O O . PRO A 1 240 ? 37.580 39.923 -79.795 1.00 51.66 240 PRO A O 1
ATOM 1851 N N . THR A 1 241 ? 37.477 42.073 -79.200 1.00 58.12 241 THR A N 1
ATOM 1852 C CA . THR A 1 241 ? 38.007 41.861 -77.852 1.00 58.12 241 THR A CA 1
ATOM 1853 C C . THR A 1 241 ? 36.862 41.416 -76.947 1.00 58.12 241 THR A C 1
ATOM 1855 O O . THR A 1 241 ? 36.007 42.190 -76.522 1.00 58.12 241 THR A O 1
ATOM 1858 N N . LYS A 1 242 ? 36.811 40.115 -76.651 1.00 62.47 242 LYS A N 1
ATOM 1859 C CA . LYS A 1 242 ? 35.903 39.591 -75.627 1.00 62.47 242 LYS A CA 1
ATOM 1860 C C . LYS A 1 242 ? 36.409 40.079 -74.268 1.00 62.47 242 LYS A C 1
ATOM 1862 O O . LYS A 1 242 ? 37.444 39.620 -73.792 1.00 62.47 242 LYS A O 1
ATOM 1867 N N . ARG A 1 243 ? 35.710 41.050 -73.683 1.00 63.59 243 ARG A N 1
ATOM 1868 C CA . ARG A 1 243 ? 36.079 41.667 -72.406 1.00 63.59 243 ARG A CA 1
ATOM 1869 C C . ARG A 1 243 ? 35.806 40.680 -71.264 1.00 63.59 243 ARG A C 1
ATOM 1871 O O . ARG A 1 243 ? 34.668 40.252 -71.076 1.00 63.59 243 ARG A O 1
ATOM 1878 N N . TYR A 1 244 ? 36.849 40.264 -70.546 1.00 69.44 244 TYR A N 1
ATOM 1879 C CA . TYR A 1 244 ? 36.727 39.352 -69.406 1.00 69.44 244 TYR A CA 1
ATOM 1880 C C . TYR A 1 244 ? 36.643 40.158 -68.111 1.00 69.44 244 TYR A C 1
ATOM 1882 O O . TYR A 1 244 ? 37.564 40.892 -67.773 1.00 69.44 244 TYR A O 1
ATOM 1890 N N . TRP A 1 245 ? 35.554 39.966 -67.367 1.00 74.31 245 TRP A N 1
ATOM 1891 C CA . TRP A 1 245 ? 35.228 40.706 -66.141 1.00 74.31 245 TRP A CA 1
ATOM 1892 C C . TRP A 1 245 ? 36.336 40.703 -65.072 1.00 74.31 245 TRP A C 1
ATOM 1894 O O . TRP A 1 245 ? 36.497 41.673 -64.338 1.00 74.31 245 TRP A O 1
ATOM 1904 N N . ILE A 1 246 ? 37.132 39.633 -65.002 1.00 75.69 246 ILE A N 1
ATOM 1905 C CA . ILE A 1 246 ? 38.262 39.535 -64.066 1.00 75.69 246 ILE A CA 1
ATOM 1906 C C . ILE A 1 246 ? 39.329 40.595 -64.376 1.00 75.69 246 ILE A C 1
ATOM 1908 O O . ILE A 1 246 ? 39.894 41.166 -63.450 1.00 75.69 246 ILE A O 1
ATOM 1912 N N . ASN A 1 247 ? 39.561 40.898 -65.657 1.00 74.25 247 ASN A N 1
ATOM 1913 C CA . ASN A 1 247 ? 40.572 41.867 -66.069 1.00 74.25 247 ASN A CA 1
ATOM 1914 C C . ASN A 1 247 ? 40.162 43.298 -65.695 1.00 74.25 247 ASN A C 1
ATOM 1916 O O . ASN A 1 247 ? 40.967 44.029 -65.136 1.00 74.25 247 ASN A O 1
ATOM 1920 N N . ASP A 1 248 ? 38.884 43.650 -65.888 1.00 79.94 248 ASP A N 1
ATOM 1921 C CA . ASP A 1 248 ? 38.355 44.957 -65.466 1.00 79.94 248 ASP A CA 1
ATOM 1922 C C . ASP A 1 248 ? 38.439 45.137 -63.941 1.00 79.94 248 ASP A C 1
ATOM 1924 O O . ASP A 1 248 ? 38.715 46.228 -63.449 1.00 79.94 248 ASP A O 1
ATOM 1928 N N . ARG A 1 249 ? 38.234 44.059 -63.171 1.00 77.94 249 ARG A N 1
ATOM 1929 C CA . ARG A 1 249 ? 38.305 44.118 -61.706 1.00 77.94 249 ARG A CA 1
ATOM 1930 C C . ARG A 1 249 ? 39.740 44.225 -61.183 1.00 77.94 249 ARG A C 1
ATOM 1932 O O . ARG A 1 249 ? 39.945 44.814 -60.127 1.00 77.94 249 ARG A O 1
ATOM 1939 N N . CYS A 1 250 ? 40.707 43.644 -61.890 1.00 77.88 250 CYS A N 1
ATOM 1940 C CA . CYS A 1 250 ? 42.127 43.777 -61.572 1.00 77.88 250 CYS A CA 1
ATOM 1941 C C . CYS A 1 250 ? 42.653 45.176 -61.908 1.00 77.88 250 CYS A C 1
ATOM 1943 O O . CYS A 1 250 ? 43.370 45.740 -61.086 1.00 77.88 250 CYS A O 1
ATOM 1945 N N . ASP A 1 251 ? 42.243 45.756 -63.040 1.00 77.44 251 ASP A N 1
ATOM 1946 C CA . ASP A 1 251 ? 42.609 47.130 -63.406 1.00 77.44 251 ASP A CA 1
ATOM 1947 C C . ASP A 1 251 ? 42.044 48.148 -62.400 1.00 77.44 251 ASP A C 1
ATOM 1949 O O . ASP A 1 251 ? 42.774 49.015 -61.926 1.00 77.44 251 ASP A O 1
ATOM 1953 N N . ASP A 1 252 ? 40.783 48.000 -61.977 1.00 79.25 252 ASP A N 1
ATOM 1954 C CA . ASP A 1 252 ? 40.159 48.893 -60.983 1.00 79.25 252 ASP A CA 1
ATOM 1955 C C . ASP A 1 252 ? 40.822 48.797 -59.591 1.00 79.25 252 ASP A C 1
ATOM 1957 O O . ASP A 1 252 ? 40.871 49.764 -58.830 1.00 79.25 252 ASP A O 1
ATOM 1961 N N . LEU A 1 253 ? 41.388 47.630 -59.260 1.00 79.81 253 LEU A N 1
ATOM 1962 C CA . LEU A 1 253 ? 42.183 47.419 -58.045 1.00 79.81 253 LEU A CA 1
ATOM 1963 C C . LEU A 1 253 ? 43.581 48.040 -58.147 1.00 79.81 253 LEU A C 1
ATOM 1965 O O . LEU A 1 253 ? 44.087 48.545 -57.148 1.00 79.81 253 LEU A O 1
ATOM 1969 N N . PHE A 1 254 ? 44.187 48.024 -59.335 1.00 75.56 254 PHE A N 1
ATOM 1970 C CA . PHE A 1 254 ? 45.503 48.615 -59.580 1.00 75.56 254 PHE A CA 1
ATOM 1971 C C . PHE A 1 254 ? 45.460 50.147 -59.571 1.00 75.56 254 PHE A C 1
ATOM 1973 O O . PHE A 1 254 ? 46.394 50.777 -59.093 1.00 75.56 254 PHE A O 1
ATOM 1980 N N . TYR A 1 255 ? 44.359 50.749 -60.030 1.00 72.31 255 TYR A N 1
ATOM 1981 C CA . TYR A 1 255 ? 44.151 52.201 -59.982 1.00 72.31 255 TYR A CA 1
ATOM 1982 C C . TYR A 1 255 ? 43.806 52.749 -58.586 1.00 72.31 255 TYR A C 1
ATOM 1984 O O . TYR A 1 255 ? 43.763 53.965 -58.402 1.00 72.31 255 TYR A O 1
ATOM 1992 N N . ARG A 1 256 ? 43.537 51.876 -57.606 1.00 65.56 256 ARG A N 1
ATOM 1993 C CA . ARG A 1 256 ? 43.235 52.247 -56.211 1.00 65.56 256 ARG A CA 1
ATOM 1994 C C . ARG A 1 256 ? 44.418 52.086 -55.245 1.00 65.56 256 ARG A C 1
ATOM 1996 O O . ARG A 1 256 ? 44.223 52.282 -54.045 1.00 65.56 256 ARG A O 1
ATOM 2003 N N . LEU A 1 257 ? 45.601 51.741 -55.753 1.00 57.03 257 LEU A N 1
ATOM 2004 C CA . LEU A 1 257 ? 46.886 51.706 -55.041 1.00 57.03 257 LEU A CA 1
ATOM 2005 C C . LEU A 1 257 ? 47.727 52.928 -55.427 1.00 57.03 257 LEU A C 1
ATOM 2007 O O . LEU A 1 257 ? 48.406 53.458 -54.522 1.00 57.03 257 LEU A O 1
#

pLDDT: mean 84.36, std 14.75, range [36.88, 96.81]

Secondary structure (DSSP, 8-state):
-HHHHHHTHHHHHHHTT-HHHHHHHHHHHHHHHH-TTGGGTEEEEEEEEETTEEEEEEEEE---HHHHHHHHHHHTT-EETTTTEEHHHHHSTT-SSHHHHHHHHHSB-TTTSBSSEEE--SS-S-TT------PPPPTT-SSTTTPPPTTT-GGGSPPPPP--PPPPPEETTEEHHHHHHHHHHHHHHHHHHHHHHHHHHHHHHHHHHHHHHHHHHHTT-------------TT---------HHHHHHHHHHTT-

Sequence (257 aa):
VQSLKSELGTPNTLIGSCPACKHNFFNMFCKFTCSPDQSLFVNVTDAAPKNGKLLVTELDQLISEEYGTGLYDSCKEVKFGGANSRAMDLIGGGAKDYHQMLKFLGDKKPLVGSPFQINYPESYEQPSMGPLDMMPKKCNDENPDYRCVCVDCPAVCPELPAVRKSGSCHVGALPCLSFASIFTYSVLLFAFAASVFGHVAWRRYAQHRVERTRLLHESSHSDDEDEGGPVLTEAMRDRPTKRYWINDRCDDLFYRL

InterPro domains:
  IPR032190 Niemann-Pick C1, N-terminal [PF16414] (1-176)